Protein AF-A0A955HP91-F1 (afdb_monomer_lite)

Foldseek 3Di:
DDFFFAFAQDDLQQLLCQLVVVLVPPPRNLVGGHRGCGDPVPPLPPPDDQDWAFGLFGHPLDDDDDPVLCVVQNAFDPVQDDQQRRSLSSNSCVVVVHTDTDRSPDDDDDDPDDPDDPLCNVLSNLLSSLVCCVVPHDPVVSVSSLVSLLVSLVVQLCCCVPVVPDPVSNVSSVVSNVSSVPRD

Structure (mmCIF, N/CA/C/O backbone):
data_AF-A0A955HP91-F1
#
_entry.id   AF-A0A955HP91-F1
#
loop_
_atom_site.group_PDB
_atom_site.id
_atom_site.type_symbol
_atom_site.label_atom_id
_atom_site.label_alt_id
_atom_site.label_comp_id
_atom_site.label_asym_id
_atom_site.label_entity_id
_atom_site.label_seq_id
_atom_site.pdbx_PDB_ins_code
_atom_site.Cartn_x
_atom_site.Cartn_y
_atom_site.Cartn_z
_atom_site.occupancy
_atom_site.B_iso_or_equiv
_atom_site.auth_seq_id
_atom_site.auth_comp_id
_atom_site.auth_asym_id
_atom_site.auth_atom_id
_atom_site.pdbx_PDB_model_num
ATOM 1 N N . THR A 1 1 ? -12.524 -9.965 -14.804 1.00 54.25 1 THR A N 1
ATOM 2 C CA . THR A 1 1 ? -12.364 -10.997 -13.751 1.00 54.25 1 THR A CA 1
ATOM 3 C C . THR A 1 1 ? -12.567 -10.347 -12.392 1.00 54.25 1 THR A C 1
ATOM 5 O O . THR A 1 1 ? -12.338 -9.146 -12.304 1.00 54.25 1 THR A O 1
ATOM 8 N N . PRO A 1 2 ? -13.030 -11.067 -11.352 1.00 63.56 2 PRO A N 1
ATOM 9 C CA . PRO A 1 2 ? -13.116 -10.504 -10.005 1.00 63.56 2 PRO A CA 1
ATOM 10 C C . PRO A 1 2 ? -11.725 -10.066 -9.539 1.00 63.56 2 PRO A C 1
ATOM 12 O O . PRO A 1 2 ? -10.795 -10.873 -9.547 1.00 63.56 2 PRO A O 1
ATOM 15 N N . GLN A 1 3 ? -11.582 -8.798 -9.164 1.00 66.62 3 GLN A N 1
ATOM 16 C CA . GLN A 1 3 ? -10.364 -8.262 -8.567 1.00 66.62 3 GLN A CA 1
ATOM 17 C C . GLN A 1 3 ? -10.606 -8.118 -7.068 1.00 66.62 3 GLN A C 1
ATOM 19 O O . GLN A 1 3 ? -11.509 -7.397 -6.651 1.00 66.62 3 GLN A O 1
ATOM 24 N N . ALA A 1 4 ? -9.818 -8.825 -6.262 1.00 66.94 4 ALA A N 1
ATOM 25 C CA . ALA A 1 4 ? -9.802 -8.598 -4.826 1.00 66.94 4 ALA A CA 1
ATOM 26 C C . ALA A 1 4 ? -9.250 -7.190 -4.558 1.00 66.94 4 ALA A C 1
ATOM 28 O O . ALA A 1 4 ? -8.192 -6.850 -5.079 1.00 66.94 4 ALA A O 1
ATOM 29 N N . GLN A 1 5 ? -9.969 -6.384 -3.777 1.00 78.94 5 GLN A N 1
ATOM 30 C CA . GLN A 1 5 ? -9.555 -5.033 -3.390 1.00 78.94 5 GLN A CA 1
ATOM 31 C C . GLN A 1 5 ? -9.256 -5.027 -1.892 1.00 78.94 5 GLN A C 1
ATOM 33 O O . GLN A 1 5 ? -10.149 -4.829 -1.069 1.00 78.94 5 GLN A O 1
ATOM 38 N N . GLY A 1 6 ? -8.010 -5.333 -1.543 1.00 86.62 6 GLY A N 1
ATOM 39 C CA . GLY A 1 6 ? -7.529 -5.318 -0.169 1.00 86.62 6 GLY A CA 1
ATOM 40 C C . GLY A 1 6 ? -6.196 -6.038 -0.013 1.00 86.62 6 GLY A C 1
ATOM 41 O O . GLY A 1 6 ? -5.638 -6.580 -0.968 1.00 86.62 6 GLY A O 1
ATOM 42 N N . GLY A 1 7 ? -5.703 -6.098 1.216 1.00 89.00 7 GLY A N 1
ATOM 43 C CA . GLY A 1 7 ? -4.419 -6.719 1.518 1.00 89.00 7 GLY A CA 1
ATOM 44 C C . GLY A 1 7 ? -4.211 -6.965 3.003 1.00 89.00 7 GLY A C 1
ATOM 45 O O . GLY A 1 7 ? -5.133 -6.863 3.819 1.00 89.00 7 GLY A O 1
ATOM 46 N N . THR A 1 8 ? -2.983 -7.327 3.362 1.00 91.44 8 THR A N 1
ATOM 47 C CA . THR A 1 8 ? -2.563 -7.383 4.768 1.00 91.44 8 THR A CA 1
ATOM 48 C C . THR A 1 8 ? -2.188 -5.997 5.280 1.00 91.44 8 THR A C 1
ATOM 50 O O . THR A 1 8 ? -1.812 -5.123 4.499 1.00 91.44 8 THR A O 1
ATOM 53 N N . ILE A 1 9 ? -2.282 -5.785 6.599 1.00 93.00 9 ILE A N 1
ATOM 54 C CA . ILE A 1 9 ? -1.823 -4.534 7.214 1.00 93.00 9 ILE A CA 1
ATOM 55 C C . ILE A 1 9 ? -0.353 -4.317 6.830 1.00 93.00 9 ILE A C 1
ATOM 57 O O . ILE A 1 9 ? 0.451 -5.246 6.990 1.00 93.00 9 ILE A O 1
ATOM 61 N N . PRO A 1 10 ? 0.023 -3.108 6.376 1.00 93.69 10 PRO A N 1
ATOM 62 C CA . PRO A 1 10 ? 1.390 -2.841 5.982 1.00 93.69 10 PRO A CA 1
ATOM 63 C C . PRO A 1 10 ? 2.397 -3.165 7.090 1.00 93.69 10 PRO A C 1
ATOM 65 O O . PRO A 1 10 ? 2.329 -2.684 8.229 1.00 93.69 10 PRO A O 1
ATOM 68 N N . SER A 1 11 ? 3.341 -4.023 6.722 1.00 95.56 11 SER A N 1
ATOM 69 C CA . SER A 1 11 ? 4.490 -4.445 7.514 1.00 95.56 11 SER A CA 1
ATOM 70 C C . SER A 1 11 ? 5.693 -4.563 6.587 1.00 95.56 11 SER A C 1
ATOM 72 O O . SER A 1 11 ? 5.526 -4.731 5.380 1.00 95.56 11 SER A O 1
ATOM 74 N N . LEU A 1 12 ? 6.910 -4.496 7.133 1.00 96.81 12 LEU A N 1
ATOM 75 C CA . LEU A 1 12 ? 8.127 -4.609 6.320 1.00 96.81 12 LEU A CA 1
ATOM 76 C C . LEU A 1 12 ? 8.174 -5.930 5.540 1.00 96.81 12 LEU A C 1
ATOM 78 O O . LEU A 1 12 ? 8.592 -5.943 4.389 1.00 96.81 12 LEU A O 1
ATOM 82 N N . TRP A 1 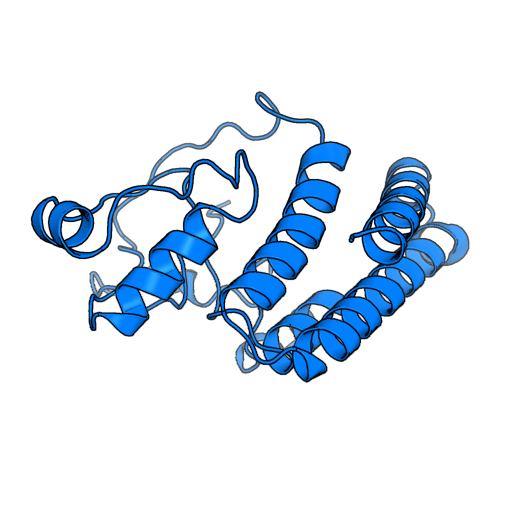13 ? 7.694 -7.021 6.144 1.00 95.12 13 TRP A N 1
ATOM 83 C CA . TRP A 1 13 ? 7.649 -8.329 5.496 1.00 95.12 13 TRP A CA 1
ATOM 84 C C . TRP A 1 13 ? 6.627 -8.380 4.357 1.00 95.12 13 TRP A C 1
ATOM 86 O O . TRP A 1 13 ? 6.968 -8.784 3.250 1.00 95.12 13 TRP A O 1
ATOM 96 N N . ALA A 1 14 ? 5.402 -7.903 4.597 1.00 93.56 14 ALA A N 1
ATOM 97 C CA . ALA A 1 14 ? 4.381 -7.825 3.553 1.00 93.56 14 ALA A CA 1
ATOM 98 C C . ALA A 1 14 ? 4.820 -6.923 2.390 1.00 93.56 14 ALA A C 1
ATOM 100 O O . ALA A 1 14 ? 4.570 -7.239 1.228 1.00 93.56 14 ALA A O 1
ATOM 101 N N . LEU A 1 15 ? 5.501 -5.817 2.710 1.00 95.50 15 LEU A N 1
ATOM 102 C CA . LEU A 1 15 ? 6.018 -4.874 1.726 1.00 95.50 15 LEU A CA 1
ATOM 103 C C . LEU A 1 15 ? 7.146 -5.494 0.905 1.00 95.50 15 LEU A C 1
ATOM 105 O O . LEU A 1 15 ? 7.154 -5.350 -0.309 1.00 95.50 15 LEU A O 1
ATOM 109 N N . ALA A 1 16 ? 8.076 -6.209 1.542 1.00 95.94 16 ALA A N 1
ATOM 110 C CA . ALA A 1 16 ? 9.154 -6.905 0.845 1.00 95.94 16 ALA A CA 1
ATOM 111 C C . ALA A 1 16 ? 8.615 -7.988 -0.095 1.00 95.94 16 ALA A C 1
ATOM 113 O O . ALA A 1 16 ? 9.061 -8.067 -1.238 1.00 95.94 16 ALA A O 1
ATOM 114 N N . ASN A 1 17 ? 7.630 -8.776 0.352 1.00 93.31 17 ASN A N 1
ATOM 115 C CA . ASN A 1 17 ? 7.022 -9.804 -0.490 1.00 93.31 17 ASN A CA 1
ATOM 116 C C . ASN A 1 17 ? 6.427 -9.195 -1.759 1.00 93.31 17 ASN A C 1
ATOM 118 O O . ASN A 1 17 ? 6.797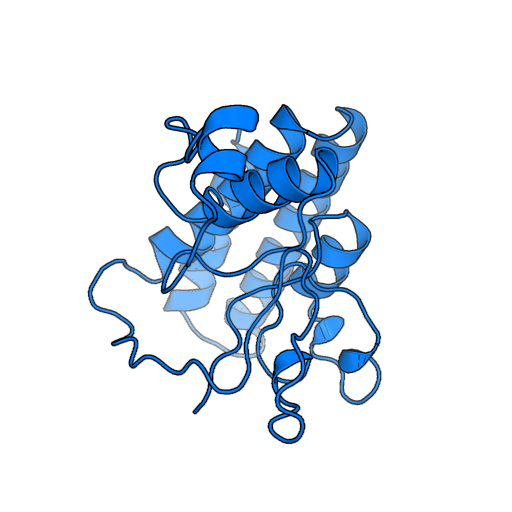 -9.617 -2.851 1.00 93.31 17 ASN A O 1
ATOM 122 N N . HIS A 1 18 ? 5.612 -8.148 -1.602 1.00 91.75 18 HIS A N 1
ATOM 123 C CA . HIS A 1 18 ? 5.021 -7.413 -2.716 1.00 91.75 18 HIS A CA 1
ATOM 124 C C . HIS A 1 18 ? 6.091 -6.771 -3.616 1.00 91.75 18 HIS A C 1
ATOM 126 O O . HIS A 1 18 ? 6.115 -6.949 -4.834 1.00 91.75 18 HIS A O 1
ATOM 132 N N . MET A 1 19 ? 7.040 -6.033 -3.037 1.00 94.44 19 MET A N 1
ATOM 133 C CA . MET A 1 19 ? 8.048 -5.291 -3.796 1.00 94.44 19 MET A CA 1
ATOM 134 C C . MET A 1 19 ? 9.090 -6.185 -4.477 1.00 94.44 19 MET A C 1
ATOM 136 O O . MET A 1 19 ? 9.753 -5.713 -5.398 1.00 94.44 19 MET A O 1
ATOM 140 N N . PHE A 1 20 ? 9.225 -7.454 -4.103 1.00 94.25 20 PHE A N 1
ATOM 141 C CA . PHE A 1 20 ? 10.158 -8.385 -4.746 1.00 94.25 20 PHE A CA 1
ATOM 142 C C . PHE A 1 20 ? 9.467 -9.539 -5.483 1.00 94.25 20 PHE A C 1
ATOM 144 O O . PHE A 1 20 ? 10.138 -10.504 -5.839 1.00 94.25 20 PHE A O 1
ATOM 151 N N . PHE A 1 21 ? 8.157 -9.432 -5.747 1.00 90.00 21 PHE A N 1
ATOM 152 C CA . PHE A 1 21 ? 7.359 -10.451 -6.446 1.00 90.00 21 PHE A CA 1
ATOM 153 C C . PHE A 1 21 ? 7.350 -11.823 -5.745 1.00 90.00 21 PHE A C 1
ATOM 155 O O . PHE A 1 21 ? 7.115 -12.855 -6.375 1.00 90.00 21 PHE A O 1
ATOM 162 N N . ILE A 1 22 ? 7.618 -11.866 -4.435 1.00 88.81 22 ILE A N 1
ATOM 163 C CA . ILE A 1 22 ? 7.655 -13.120 -3.665 1.00 88.81 22 ILE A CA 1
ATOM 164 C C . ILE A 1 22 ? 6.231 -13.664 -3.494 1.00 88.81 22 ILE A C 1
ATOM 166 O O . ILE A 1 22 ? 6.004 -14.874 -3.509 1.00 88.81 22 ILE A O 1
ATOM 170 N N . ASP A 1 23 ? 5.254 -12.768 -3.384 1.00 82.31 23 ASP A N 1
ATOM 171 C CA . ASP A 1 23 ? 3.829 -13.088 -3.346 1.00 82.31 23 ASP A CA 1
ATOM 172 C C . ASP A 1 23 ? 3.270 -13.594 -4.689 1.00 82.31 23 ASP A C 1
ATOM 174 O O . ASP A 1 23 ? 2.239 -14.270 -4.706 1.00 82.31 23 ASP A O 1
ATOM 178 N N . ASP A 1 24 ? 3.979 -13.368 -5.796 1.00 83.94 24 ASP A N 1
ATOM 179 C CA . ASP A 1 24 ? 3.641 -13.906 -7.118 1.00 83.94 24 ASP A CA 1
ATOM 180 C C . ASP A 1 24 ? 4.251 -15.294 -7.395 1.00 83.94 24 ASP A C 1
ATOM 182 O O . ASP A 1 24 ? 3.886 -15.952 -8.382 1.00 83.94 24 ASP A O 1
ATOM 186 N N . ILE A 1 25 ? 5.138 -15.789 -6.519 1.00 85.62 25 ILE A N 1
ATOM 187 C CA . ILE A 1 25 ? 5.749 -17.117 -6.662 1.00 85.62 25 ILE A CA 1
ATOM 188 C C . ILE A 1 25 ? 4.655 -18.196 -6.567 1.00 85.62 25 ILE A C 1
ATOM 190 O O . ILE A 1 25 ? 3.919 -18.254 -5.572 1.00 85.62 25 ILE A O 1
ATOM 194 N N . PRO A 1 26 ? 4.542 -19.101 -7.562 1.00 82.00 26 PRO A N 1
ATOM 195 C CA . PRO A 1 26 ? 3.561 -20.180 -7.531 1.00 82.00 26 PRO A CA 1
ATOM 196 C C . PRO A 1 26 ? 3.641 -21.006 -6.240 1.00 82.00 26 PRO A C 1
ATOM 198 O O . PRO A 1 26 ? 4.726 -21.322 -5.761 1.00 82.00 26 PRO A O 1
ATOM 201 N N . LEU A 1 27 ? 2.477 -21.396 -5.704 1.00 80.00 27 LEU A N 1
ATOM 202 C CA . LEU A 1 27 ? 2.288 -22.180 -4.468 1.00 80.00 27 LEU A CA 1
ATOM 203 C C . LEU A 1 27 ? 2.632 -21.433 -3.169 1.00 80.00 27 LEU A C 1
ATOM 205 O O . LEU A 1 27 ? 1.798 -21.392 -2.266 1.00 80.00 27 LEU A O 1
ATOM 209 N N . ILE A 1 28 ? 3.810 -20.816 -3.087 1.00 80.50 28 ILE A N 1
ATOM 210 C CA . ILE A 1 28 ? 4.314 -20.169 -1.866 1.00 80.50 28 ILE A CA 1
ATOM 211 C C . ILE A 1 28 ? 3.643 -18.812 -1.641 1.00 80.50 28 ILE A C 1
ATOM 213 O O . ILE A 1 28 ? 3.249 -18.499 -0.518 1.00 80.50 28 ILE A O 1
ATOM 217 N N . GLY A 1 29 ? 3.429 -18.036 -2.705 1.00 78.19 29 GLY A N 1
ATOM 218 C CA . GLY A 1 29 ? 2.910 -16.671 -2.614 1.00 78.19 29 GLY A CA 1
ATOM 219 C C . GLY A 1 29 ? 1.542 -16.551 -1.933 1.00 78.19 29 GLY A C 1
ATOM 220 O O . GLY A 1 29 ? 1.270 -15.572 -1.250 1.00 78.19 29 GLY A O 1
ATOM 221 N N . LYS A 1 30 ? 0.705 -17.598 -1.998 1.00 76.31 30 LYS A N 1
ATOM 222 C CA . LYS A 1 30 ? -0.609 -17.649 -1.320 1.00 76.31 30 LYS A CA 1
ATOM 223 C C . LYS A 1 30 ? -0.523 -17.709 0.210 1.00 76.31 30 LYS A C 1
ATOM 225 O O . LYS A 1 30 ? -1.510 -17.429 0.894 1.00 76.31 30 LYS A O 1
ATOM 230 N N . LEU A 1 31 ? 0.616 -18.143 0.746 1.00 81.81 31 LEU A N 1
ATOM 231 C CA . LEU A 1 31 ? 0.851 -18.264 2.186 1.00 81.81 31 LEU A CA 1
ATOM 232 C C . LEU A 1 31 ? 1.500 -17.007 2.765 1.00 81.81 31 LEU A C 1
ATOM 234 O O . LEU A 1 31 ? 1.427 -16.781 3.973 1.00 81.81 31 LEU A O 1
ATOM 238 N N . LEU A 1 32 ? 2.114 -16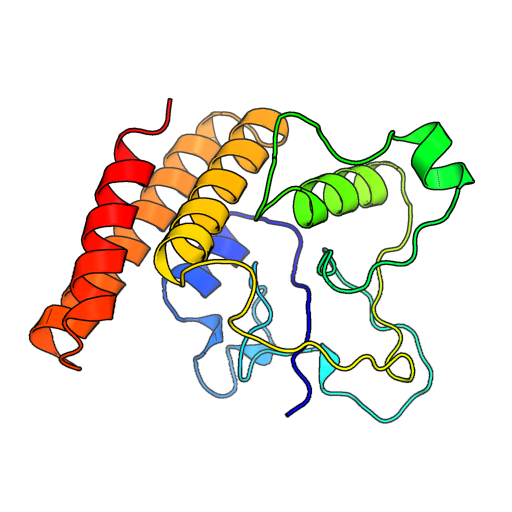.192 1.911 1.00 85.00 32 LEU A N 1
ATOM 239 C CA . LEU A 1 32 ? 2.839 -15.004 2.317 1.00 85.00 32 LEU A CA 1
ATOM 240 C C . LEU A 1 32 ? 1.896 -13.806 2.466 1.00 85.00 32 LEU A C 1
ATOM 242 O O . LEU A 1 32 ? 0.949 -13.656 1.693 1.00 85.00 32 LEU A O 1
ATOM 246 N N . PRO A 1 33 ? 2.130 -12.936 3.462 1.00 87.19 33 PRO A N 1
ATOM 247 C CA . PRO A 1 33 ? 1.432 -11.667 3.521 1.00 87.19 33 PRO A CA 1
ATOM 248 C C . PRO A 1 33 ? 1.934 -10.771 2.389 1.00 87.19 33 PRO A C 1
ATOM 250 O O . PRO A 1 33 ? 3.135 -10.727 2.117 1.00 87.19 33 PRO A O 1
ATOM 253 N N . SER A 1 34 ? 1.023 -10.026 1.780 1.00 87.50 34 SER A N 1
ATOM 254 C CA . SER A 1 34 ? 1.342 -8.983 0.809 1.00 87.50 34 SER A CA 1
ATOM 255 C C . SER A 1 34 ? 0.560 -7.723 1.155 1.00 87.50 34 SER A C 1
ATOM 257 O O . SER A 1 34 ? -0.572 -7.810 1.654 1.00 87.50 34 SER A O 1
ATOM 259 N N . THR A 1 35 ? 1.165 -6.549 0.961 1.00 85.75 35 THR A N 1
ATOM 260 C CA . THR A 1 35 ? 0.447 -5.286 1.193 1.00 85.75 35 THR A CA 1
ATOM 261 C C . THR A 1 35 ? -0.692 -5.115 0.203 1.00 85.75 35 THR A C 1
ATOM 263 O O . THR A 1 35 ? -1.700 -4.531 0.570 1.00 85.75 35 THR A O 1
ATOM 266 N N . GLN A 1 36 ? -0.584 -5.707 -0.986 1.00 83.81 36 GLN A N 1
ATOM 267 C CA . GLN A 1 36 ? -1.634 -5.759 -1.994 1.00 83.81 36 GLN A CA 1
ATOM 268 C C . GLN A 1 36 ? -1.929 -7.215 -2.339 1.00 83.81 36 GLN A C 1
ATOM 270 O O . GLN A 1 36 ? -1.066 -7.925 -2.845 1.00 83.81 36 GLN A O 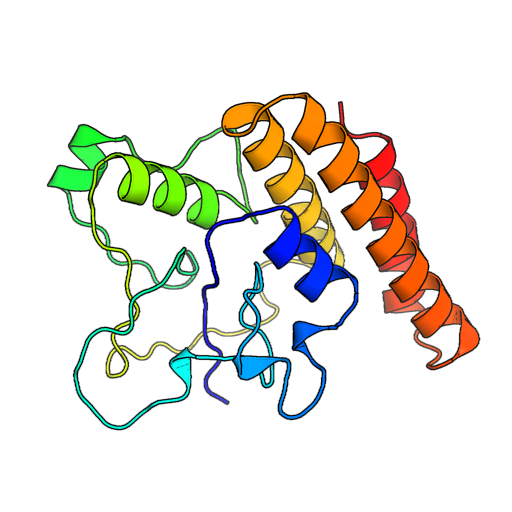1
ATOM 275 N N . HIS A 1 37 ? -3.156 -7.686 -2.126 1.00 74.25 37 HIS A N 1
ATOM 276 C CA . HIS A 1 37 ? -3.551 -8.989 -2.662 1.00 74.25 37 HIS A CA 1
ATOM 277 C C . HIS A 1 37 ? -3.909 -8.853 -4.148 1.00 74.25 37 HIS A C 1
ATOM 279 O O . HIS A 1 37 ? -5.081 -8.870 -4.526 1.00 74.25 37 HIS A O 1
ATOM 285 N N . THR A 1 38 ? -2.894 -8.717 -5.001 1.00 63.31 38 THR A N 1
ATOM 286 C CA . THR A 1 38 ? -3.045 -8.729 -6.461 1.00 63.31 38 THR A CA 1
ATOM 287 C C . THR A 1 38 ? -2.843 -10.140 -7.030 1.00 63.31 38 THR A C 1
ATOM 289 O O . THR A 1 38 ? -2.271 -11.033 -6.407 1.00 63.31 38 THR A O 1
ATOM 292 N N . GLY A 1 39 ? -3.374 -10.391 -8.230 1.00 57.75 39 GLY A N 1
ATOM 293 C CA . GLY A 1 39 ? -3.049 -11.601 -8.992 1.00 57.75 39 GLY A CA 1
ATOM 294 C C . GLY A 1 39 ? -3.418 -12.934 -8.317 1.00 57.75 39 GLY A C 1
ATOM 295 O O . GLY A 1 39 ? -4.587 -13.203 -8.025 1.00 57.75 39 GLY A O 1
ATOM 296 N N . LYS A 1 40 ? -2.420 -13.821 -8.164 1.00 51.72 40 LYS A N 1
ATOM 297 C CA . LYS A 1 40 ? -2.572 -15.234 -7.743 1.00 51.72 40 LYS A CA 1
ATOM 298 C C . LYS A 1 40 ? -2.576 -15.438 -6.221 1.00 51.72 40 LYS A C 1
ATOM 300 O O . LYS A 1 40 ? -2.943 -16.528 -5.771 1.00 51.72 40 LYS A O 1
ATOM 305 N N . SER A 1 41 ? -2.184 -14.421 -5.450 1.00 54.97 41 SER A N 1
ATOM 306 C CA . SER A 1 41 ? -2.149 -14.428 -3.978 1.00 54.97 41 SER A CA 1
ATOM 307 C C . SER A 1 41 ? -3.505 -14.077 -3.345 1.00 54.97 41 SER A C 1
ATOM 309 O O . SER A 1 41 ? -3.671 -14.183 -2.131 1.00 54.97 41 SER A O 1
ATOM 311 N N . GLY A 1 42 ? -4.501 -13.709 -4.163 1.00 59.41 42 GLY A N 1
ATOM 312 C CA . GLY A 1 42 ? -5.825 -13.262 -3.735 1.00 59.41 42 GLY A CA 1
ATOM 313 C C . GLY A 1 42 ? -6.559 -14.244 -2.818 1.00 59.41 42 GLY A C 1
ATOM 314 O O . GLY A 1 42 ? -7.321 -15.091 -3.285 1.00 59.41 42 GLY A O 1
ATOM 315 N N . ARG A 1 43 ? -6.419 -14.068 -1.496 1.00 57.34 43 ARG A N 1
ATOM 316 C CA . ARG A 1 43 ? -7.218 -14.770 -0.470 1.00 57.34 43 ARG A CA 1
ATOM 317 C C . ARG A 1 43 ? -8.728 -14.597 -0.678 1.00 57.34 43 ARG A C 1
ATOM 319 O O . ARG A 1 43 ? -9.492 -15.488 -0.321 1.00 57.34 43 ARG A O 1
ATOM 326 N N . ALA A 1 44 ? -9.149 -13.510 -1.328 1.00 53.84 44 ALA A N 1
ATOM 327 C CA . ALA A 1 44 ? -10.552 -13.227 -1.623 1.00 53.84 44 ALA A CA 1
ATOM 328 C C . ALA A 1 44 ? -11.145 -14.030 -2.804 1.00 53.84 44 ALA A C 1
ATOM 330 O O . ALA A 1 44 ? -12.305 -13.828 -3.149 1.00 53.84 44 ALA A O 1
ATOM 331 N N . GLN A 1 45 ? -10.403 -14.957 -3.430 1.00 55.19 45 GLN A N 1
ATOM 332 C CA . GLN A 1 45 ? -10.951 -15.809 -4.502 1.00 55.19 45 GLN A CA 1
ATOM 333 C C . GLN A 1 45 ? -11.810 -16.987 -4.010 1.00 55.19 45 GLN A C 1
ATOM 335 O O . GLN A 1 45 ? -12.360 -17.717 -4.835 1.00 55.19 45 GLN A O 1
ATOM 340 N N . LYS A 1 46 ? -11.986 -17.186 -2.695 1.00 55.97 46 LYS A N 1
ATOM 341 C CA . LYS A 1 46 ? -12.936 -18.185 -2.174 1.00 55.97 46 LYS A CA 1
ATOM 342 C C . LYS A 1 46 ? -14.378 -17.672 -2.273 1.00 55.97 46 LYS A C 1
ATOM 344 O O . LYS A 1 46 ? -14.974 -17.219 -1.305 1.00 55.97 46 LYS A O 1
ATOM 349 N N . ILE A 1 47 ? -14.934 -17.775 -3.476 1.00 54.47 47 ILE A N 1
ATOM 350 C CA . ILE A 1 47 ? -16.361 -17.616 -3.768 1.00 54.47 47 ILE A CA 1
ATOM 351 C C . ILE A 1 47 ? -17.021 -18.956 -3.429 1.00 54.47 47 ILE A C 1
ATOM 353 O O . ILE A 1 47 ? -17.025 -19.862 -4.254 1.00 54.47 47 ILE A O 1
ATOM 357 N N . GLY A 1 48 ? -17.501 -19.140 -2.203 1.00 55.38 48 GLY A N 1
ATOM 358 C CA . GLY A 1 48 ? -18.144 -20.411 -1.850 1.00 55.38 48 GLY A CA 1
ATOM 359 C C . GLY A 1 48 ? -19.017 -20.329 -0.615 1.00 55.38 48 GLY A C 1
ATOM 360 O O . GLY A 1 48 ? -20.169 -20.746 -0.657 1.00 55.38 48 GLY A O 1
ATOM 361 N N . ASN A 1 49 ? -18.509 -19.699 0.442 1.00 62.12 49 ASN A N 1
ATOM 362 C CA . ASN A 1 49 ? -19.261 -19.505 1.672 1.00 62.12 49 ASN A CA 1
ATOM 363 C C . ASN A 1 49 ? -19.652 -18.033 1.780 1.00 62.12 49 ASN A C 1
ATOM 365 O O . ASN A 1 49 ? -18.846 -17.157 1.474 1.00 62.12 49 ASN A O 1
ATOM 369 N N . ASN A 1 50 ? -20.873 -17.746 2.232 1.00 73.75 50 ASN A N 1
ATOM 370 C CA . ASN A 1 50 ? -21.355 -16.384 2.492 1.00 73.75 50 ASN A CA 1
ATOM 371 C C . ASN A 1 50 ? -20.725 -15.778 3.769 1.00 73.75 50 ASN A C 1
ATOM 373 O O . ASN A 1 50 ? -21.330 -14.955 4.448 1.00 73.75 50 ASN A O 1
ATOM 377 N N . GLU A 1 51 ? -19.531 -16.249 4.121 1.00 84.81 51 GLU A N 1
ATOM 378 C CA . GLU A 1 51 ? -18.763 -15.839 5.283 1.00 84.81 51 GLU A CA 1
ATOM 379 C C . GLU A 1 51 ? -17.906 -14.631 4.917 1.00 84.81 51 GLU A C 1
ATOM 381 O O . GLU A 1 51 ? -17.354 -14.534 3.816 1.00 84.81 51 GLU A O 1
ATOM 386 N N . LEU A 1 52 ? -17.789 -13.703 5.862 1.00 88.00 52 LEU A N 1
ATOM 387 C CA . LEU A 1 52 ? -16.896 -12.564 5.731 1.00 88.00 52 LEU A CA 1
ATOM 388 C C . LEU A 1 52 ? -15.449 -13.055 5.661 1.00 88.00 52 LEU A C 1
ATOM 390 O O . LEU A 1 52 ? -15.030 -13.893 6.456 1.00 88.00 52 LEU A O 1
ATOM 394 N N . ILE A 1 53 ? -14.682 -12.517 4.715 1.00 88.00 53 ILE A N 1
ATOM 395 C CA . ILE A 1 53 ? -13.259 -12.814 4.555 1.00 88.00 53 ILE A CA 1
ATOM 396 C C . ILE A 1 53 ? -12.478 -11.726 5.298 1.00 88.00 53 ILE A C 1
ATOM 398 O O . ILE A 1 53 ? -12.476 -10.590 4.817 1.00 88.00 53 ILE A O 1
ATOM 402 N N . PRO A 1 54 ? -11.821 -12.021 6.437 1.00 90.31 54 PRO A N 1
ATOM 403 C CA . PRO A 1 54 ? -11.075 -11.019 7.191 1.00 90.31 54 PRO A CA 1
ATOM 404 C C . PRO A 1 54 ? -9.897 -10.474 6.386 1.00 90.31 54 PRO A C 1
ATOM 406 O O . PRO A 1 54 ? -9.184 -11.226 5.715 1.00 90.31 54 PRO A O 1
ATOM 409 N N . MET A 1 55 ? -9.676 -9.166 6.477 1.00 90.38 55 MET A N 1
ATOM 410 C CA . MET A 1 55 ? -8.651 -8.451 5.724 1.00 90.38 55 MET A CA 1
ATOM 411 C C . MET A 1 55 ? -7.905 -7.464 6.622 1.00 90.38 55 MET A C 1
ATOM 413 O O . MET A 1 55 ? -8.430 -6.961 7.611 1.00 90.38 55 MET A O 1
ATOM 417 N N . GLY A 1 56 ? -6.658 -7.161 6.262 1.00 92.94 56 GLY A N 1
ATOM 418 C CA . GLY A 1 56 ? -5.914 -6.092 6.924 1.00 92.94 56 GLY A CA 1
ATOM 419 C C . GLY A 1 56 ? -6.407 -4.709 6.506 1.00 92.94 56 GLY A C 1
ATOM 420 O O . GLY A 1 56 ? -6.487 -3.804 7.327 1.00 92.94 56 GLY A O 1
ATOM 421 N N . TRP A 1 57 ? -6.773 -4.567 5.238 1.00 93.56 57 TRP A N 1
ATOM 422 C CA . TRP A 1 57 ? -7.441 -3.392 4.692 1.00 93.56 57 TRP A CA 1
ATOM 423 C C . TRP A 1 57 ? -8.255 -3.787 3.455 1.00 93.56 57 TRP A C 1
ATOM 425 O O . TRP A 1 57 ? -8.027 -4.854 2.871 1.00 93.56 57 TRP A O 1
ATOM 435 N N . VAL A 1 58 ? -9.200 -2.933 3.068 1.00 93.00 58 VAL A N 1
ATOM 436 C CA . VAL A 1 58 ? -10.044 -3.093 1.875 1.00 93.00 58 VAL A CA 1
ATOM 437 C C . VAL A 1 58 ? -10.045 -1.808 1.055 1.00 93.00 58 VAL A C 1
ATOM 439 O O . VAL A 1 58 ? -9.920 -0.724 1.618 1.00 93.00 58 VAL A O 1
ATOM 442 N N . GLY A 1 59 ? -10.169 -1.938 -0.265 1.00 90.56 59 GLY A N 1
ATOM 443 C CA . GLY A 1 59 ? -10.058 -0.799 -1.174 1.00 90.56 59 GLY A CA 1
ATOM 444 C C . GLY A 1 59 ? -11.221 0.189 -1.072 1.00 90.56 59 GLY A C 1
ATOM 445 O O . GLY A 1 59 ? -12.388 -0.212 -1.076 1.00 90.56 59 GLY A O 1
ATOM 446 N N . GLY A 1 60 ? -10.904 1.486 -1.085 1.00 88.12 60 GLY A N 1
ATOM 447 C CA . GLY A 1 60 ? -11.877 2.588 -1.062 1.00 88.12 60 GLY A CA 1
ATOM 448 C C . GLY A 1 60 ? -12.821 2.645 -2.273 1.00 88.12 60 GLY A C 1
ATOM 449 O O . GLY A 1 60 ? -13.832 3.340 -2.234 1.00 88.12 60 GLY A O 1
ATOM 450 N N . THR A 1 61 ? -12.548 1.872 -3.332 1.00 86.44 61 THR A N 1
ATOM 451 C CA . THR A 1 61 ? -13.389 1.769 -4.538 1.00 86.44 61 THR A CA 1
ATOM 452 C C . THR A 1 61 ? -14.848 1.408 -4.233 1.00 86.44 61 THR A C 1
ATOM 454 O O . THR A 1 61 ? -15.755 1.877 -4.917 1.00 86.44 61 THR A O 1
ATOM 457 N N . ALA A 1 62 ? -15.077 0.561 -3.227 1.00 87.38 62 ALA A N 1
ATOM 458 C CA . ALA A 1 62 ? -16.404 0.247 -2.708 1.00 87.38 62 ALA A CA 1
ATOM 459 C C . ALA A 1 62 ? -16.302 -0.174 -1.244 1.00 87.38 62 ALA A C 1
ATOM 461 O O . ALA A 1 62 ? -16.154 -1.353 -0.923 1.00 87.38 62 ALA A O 1
ATOM 462 N N . LEU A 1 63 ? -16.394 0.820 -0.365 1.00 92.00 63 LEU A N 1
ATOM 463 C CA . LEU A 1 63 ? -16.293 0.664 1.077 1.00 92.00 63 LEU A CA 1
ATOM 464 C C . LEU A 1 63 ? -17.651 0.925 1.737 1.00 92.00 63 LEU A C 1
ATOM 466 O O . LEU A 1 63 ? -18.307 1.927 1.458 1.00 92.00 63 LEU A O 1
ATOM 470 N N . PHE A 1 64 ? -18.042 0.051 2.662 1.00 93.88 64 PHE A N 1
ATOM 471 C CA . PHE A 1 64 ? -19.128 0.309 3.603 1.00 93.88 64 PHE A CA 1
ATOM 472 C C . PHE A 1 64 ? -18.540 0.412 5.010 1.00 93.88 64 PHE A C 1
ATOM 474 O O . PHE A 1 64 ? -17.844 -0.499 5.454 1.00 93.88 64 PHE A O 1
ATOM 481 N N . ALA A 1 65 ? -18.806 1.518 5.704 1.00 95.62 65 ALA A N 1
ATOM 482 C CA . ALA A 1 65 ? -18.232 1.811 7.014 1.00 95.62 65 ALA A CA 1
ATOM 483 C C . ALA A 1 65 ? -19.331 2.083 8.048 1.00 95.62 65 ALA A C 1
ATOM 485 O O . ALA A 1 65 ? -20.319 2.764 7.770 1.00 95.62 65 ALA A O 1
ATOM 486 N N . ASN A 1 66 ? -19.149 1.560 9.261 1.00 96.50 66 ASN A N 1
ATOM 487 C CA . ASN A 1 66 ? -20.063 1.809 10.369 1.00 96.50 66 ASN A CA 1
ATOM 488 C C . ASN A 1 66 ? -19.952 3.279 10.824 1.00 96.50 66 ASN A C 1
ATOM 490 O O . ASN A 1 66 ? -18.857 3.771 11.095 1.00 96.50 66 ASN A O 1
ATOM 494 N N . LYS A 1 67 ? -21.086 3.979 10.954 1.00 97.62 67 LYS A N 1
ATOM 495 C CA . LYS A 1 67 ? -21.116 5.380 11.406 1.00 97.62 67 LYS A CA 1
ATOM 496 C C . LYS A 1 67 ? -20.516 5.568 12.807 1.00 97.62 67 LYS A C 1
ATOM 498 O O . LYS A 1 67 ? -19.846 6.571 13.044 1.00 97.62 67 LYS A O 1
ATOM 503 N N . GLN A 1 68 ? -20.751 4.630 13.724 1.00 98.00 68 GLN A N 1
ATOM 504 C CA . GLN A 1 68 ? -20.175 4.650 15.070 1.00 98.00 68 GLN A CA 1
ATOM 505 C C . GLN A 1 68 ? -18.649 4.557 15.011 1.00 98.00 68 GLN A C 1
ATOM 507 O O . GLN A 1 68 ? -17.985 5.367 15.647 1.00 98.00 68 GLN A O 1
ATOM 512 N N . MET A 1 69 ? -18.111 3.654 14.184 1.00 98.00 69 MET A N 1
ATOM 513 C CA . MET A 1 69 ? -16.667 3.534 13.962 1.00 98.00 69 MET A CA 1
ATOM 514 C C . MET A 1 69 ? -16.078 4.862 13.468 1.00 98.00 69 MET A C 1
ATOM 516 O O . MET A 1 69 ? -15.143 5.373 14.072 1.00 98.00 69 MET A O 1
ATOM 520 N N . LEU A 1 70 ? -16.681 5.484 12.446 1.00 97.81 70 LEU A N 1
ATOM 521 C CA . LEU A 1 70 ? -16.205 6.771 11.916 1.00 97.81 70 LEU A CA 1
ATOM 522 C C . LEU A 1 70 ? -16.313 7.921 12.929 1.00 97.81 70 LEU A C 1
ATOM 524 O O . LEU A 1 70 ? -15.497 8.836 12.905 1.00 97.81 70 LEU A O 1
ATOM 528 N N . THR A 1 71 ? -17.305 7.882 13.821 1.00 97.81 71 THR A N 1
ATOM 529 C CA . THR A 1 71 ? -17.448 8.873 14.901 1.00 97.81 71 THR A CA 1
ATOM 530 C C . THR A 1 71 ? -16.367 8.691 15.968 1.00 97.81 71 THR A C 1
ATOM 532 O O . THR A 1 71 ? -15.903 9.671 16.539 1.00 97.81 71 THR A O 1
ATOM 535 N N . GLU A 1 72 ? -15.962 7.447 16.231 1.00 97.88 72 GLU A N 1
ATOM 536 C CA . GLU A 1 72 ? -14.938 7.114 17.220 1.00 97.88 72 GLU A CA 1
ATOM 537 C C . GLU A 1 72 ? -13.525 7.430 16.719 1.00 97.88 72 GLU A C 1
ATOM 539 O O . GLU A 1 72 ? -12.754 8.076 17.426 1.00 97.88 72 GLU A O 1
ATOM 544 N N . ILE A 1 73 ? -13.177 6.982 15.509 1.00 97.62 73 ILE A N 1
ATOM 545 C CA . ILE A 1 73 ? -11.792 7.042 15.017 1.00 97.62 73 ILE A CA 1
ATOM 546 C C . ILE A 1 73 ? -11.545 8.180 14.023 1.00 97.62 73 ILE A C 1
ATOM 548 O O . ILE A 1 73 ? -10.387 8.456 13.707 1.00 97.62 73 ILE A O 1
ATOM 552 N N . GLY A 1 74 ? -12.605 8.825 13.527 1.00 96.94 74 GLY A N 1
ATOM 553 C CA . GLY A 1 74 ? -12.574 9.827 12.460 1.00 96.94 74 GLY A CA 1
ATOM 554 C C . GLY A 1 74 ? -12.697 9.233 11.050 1.00 96.94 74 GLY A C 1
ATOM 555 O O . GLY A 1 74 ? -12.431 8.052 10.823 1.00 96.94 74 GLY A O 1
ATOM 556 N N . SER A 1 75 ? -13.062 10.078 10.084 1.00 95.25 75 SER A N 1
ATOM 557 C CA . SER A 1 75 ? -13.144 9.746 8.649 1.00 95.25 75 SER A CA 1
ATOM 558 C C . SER A 1 75 ? -11.757 9.589 8.001 1.00 95.25 75 SER A C 1
ATOM 560 O O . SER A 1 75 ? -10.772 9.370 8.703 1.00 95.25 75 SER A O 1
ATOM 562 N N . PHE A 1 76 ? -11.655 9.650 6.668 1.00 95.88 76 PHE A N 1
ATOM 563 C CA . PHE A 1 76 ? -10.368 9.644 5.962 1.00 95.88 76 PHE A CA 1
ATOM 564 C C . PHE A 1 76 ? -9.430 10.755 6.444 1.00 95.88 76 PHE A C 1
ATOM 566 O O . PHE A 1 76 ? -9.873 11.831 6.84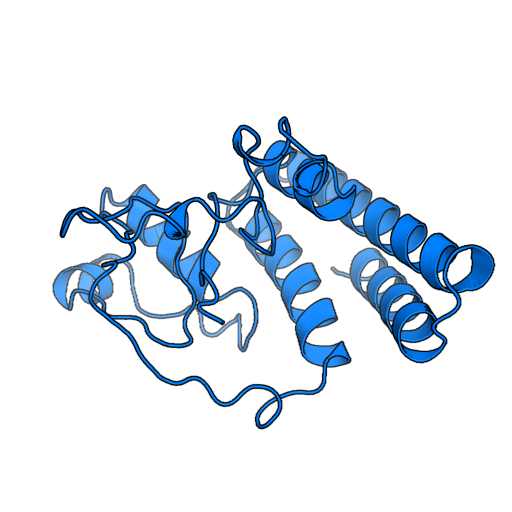1 1.00 95.88 76 PHE A O 1
ATOM 573 N N . ASP A 1 77 ? -8.130 10.476 6.404 1.00 95.62 77 ASP A N 1
ATOM 574 C CA . ASP A 1 77 ? -7.103 11.472 6.679 1.00 95.62 77 ASP A CA 1
ATOM 575 C C . ASP A 1 77 ? -6.977 12.442 5.501 1.00 95.62 77 ASP A C 1
ATOM 577 O O . ASP A 1 77 ? -6.551 12.052 4.417 1.00 95.62 77 ASP A O 1
ATOM 581 N N . GLU A 1 78 ? -7.308 13.712 5.723 1.00 94.06 78 GLU A N 1
ATOM 582 C CA . GLU A 1 78 ? -7.271 14.763 4.698 1.00 94.06 78 GLU A CA 1
ATOM 583 C C . GLU A 1 78 ? -5.857 15.047 4.160 1.00 94.06 78 GLU A C 1
ATOM 585 O O . GLU A 1 78 ? -5.709 15.663 3.105 1.00 94.06 78 GLU A O 1
ATOM 590 N N . ASN A 1 79 ? -4.808 14.569 4.839 1.00 93.12 79 ASN A N 1
ATOM 591 C CA . ASN A 1 79 ? -3.432 14.651 4.346 1.00 93.12 79 ASN A CA 1
ATOM 592 C C . ASN A 1 79 ? -3.109 13.589 3.281 1.00 93.12 79 ASN A C 1
ATOM 594 O O . ASN A 1 79 ? -2.031 13.635 2.684 1.00 93.12 79 ASN A O 1
ATOM 598 N N . ILE A 1 80 ? -4.013 12.632 3.045 1.00 91.25 80 ILE A N 1
ATOM 599 C CA . ILE A 1 80 ? -3.884 11.601 2.016 1.00 91.25 80 ILE A CA 1
ATOM 600 C C . ILE A 1 80 ? -5.029 11.777 1.022 1.00 91.25 80 ILE A C 1
ATOM 602 O O . ILE A 1 80 ? -6.181 11.477 1.317 1.00 91.25 80 ILE A O 1
ATOM 606 N N . PHE A 1 81 ? -4.716 12.263 -0.176 1.00 84.38 81 PHE A N 1
ATOM 607 C CA . PHE A 1 81 ? -5.742 12.461 -1.199 1.00 84.38 81 PHE A CA 1
ATOM 608 C C . PHE A 1 81 ? -6.157 11.148 -1.885 1.00 84.38 81 PHE A C 1
ATOM 610 O O . PHE A 1 81 ? -7.347 10.882 -2.016 1.00 84.38 81 PHE A O 1
ATOM 617 N N . MET A 1 82 ? -5.190 10.342 -2.339 1.00 86.62 82 MET A N 1
ATOM 618 C CA . MET A 1 82 ? -5.425 9.053 -3.004 1.00 86.62 82 MET A CA 1
ATOM 619 C C . MET A 1 82 ? -4.241 8.098 -2.802 1.00 86.62 82 MET A C 1
ATOM 621 O O . MET A 1 82 ? -3.091 8.541 -2.750 1.00 86.62 82 MET A O 1
ATOM 625 N N . TYR A 1 83 ? -4.538 6.796 -2.829 1.00 87.50 83 TYR A N 1
ATOM 626 C CA . TYR A 1 83 ? -3.598 5.673 -2.763 1.00 87.50 83 TYR A CA 1
ATOM 627 C C . TYR A 1 83 ? -2.912 5.503 -1.397 1.00 87.50 83 TYR A C 1
ATOM 629 O O . TYR A 1 83 ? -1.694 5.375 -1.296 1.00 87.50 83 TYR A O 1
ATOM 637 N N . GLY A 1 84 ? -3.714 5.459 -0.334 1.00 93.00 84 GLY A N 1
ATOM 638 C CA . GLY A 1 84 ? -3.279 5.064 1.012 1.00 93.00 84 GLY A CA 1
ATOM 639 C C . GLY A 1 84 ? -4.258 5.440 2.124 1.00 93.00 84 GLY A C 1
ATOM 640 O O . GLY A 1 84 ? -4.123 4.968 3.251 1.00 93.00 84 GLY A O 1
ATOM 641 N N . GLU A 1 85 ? -5.246 6.275 1.816 1.00 95.25 85 GLU A N 1
ATOM 642 C CA . GLU A 1 85 ? -6.293 6.759 2.711 1.00 95.25 85 GLU A CA 1
ATOM 643 C C . GLU A 1 85 ? -7.172 5.627 3.251 1.00 95.25 85 GLU A C 1
ATOM 645 O O . GLU A 1 85 ? -7.550 5.620 4.423 1.00 95.25 85 GLU A O 1
ATOM 650 N N . ASP A 1 86 ? -7.453 4.634 2.412 1.00 95.06 86 ASP A N 1
ATOM 651 C CA . ASP A 1 86 ? -8.226 3.446 2.751 1.00 95.06 86 ASP A CA 1
ATOM 652 C C . ASP A 1 86 ? -7.429 2.484 3.643 1.00 95.06 86 ASP A C 1
ATOM 654 O O . ASP A 1 86 ? -7.950 1.988 4.648 1.00 95.06 86 ASP A O 1
ATOM 658 N N . ILE A 1 87 ? -6.145 2.281 3.340 1.00 95.81 87 ILE A N 1
ATOM 659 C CA . ILE A 1 87 ? -5.217 1.518 4.178 1.00 95.81 87 ILE A CA 1
ATOM 660 C C . ILE A 1 87 ? -5.074 2.180 5.555 1.00 95.81 87 ILE A C 1
ATOM 662 O O . ILE A 1 87 ? -5.163 1.496 6.577 1.00 95.81 87 ILE A O 1
ATOM 666 N N . GLU A 1 88 ? -4.870 3.499 5.601 1.00 97.00 88 GLU A N 1
ATOM 667 C CA . GLU A 1 88 ? -4.717 4.267 6.842 1.00 97.00 88 GLU A CA 1
ATOM 668 C C . GLU A 1 88 ? -5.974 4.177 7.717 1.00 97.00 88 GLU A C 1
ATOM 670 O O . GLU A 1 88 ? -5.868 3.847 8.906 1.00 97.00 88 GLU A O 1
ATOM 675 N N . LEU A 1 89 ? -7.161 4.357 7.123 1.00 97.31 89 LEU A N 1
ATOM 676 C CA . LEU A 1 89 ? -8.437 4.224 7.825 1.00 97.31 89 LEU A CA 1
ATOM 677 C C . LEU A 1 89 ? -8.613 2.810 8.396 1.00 97.31 89 LEU A C 1
ATOM 679 O O . LEU A 1 89 ? -8.941 2.656 9.574 1.00 97.31 89 LEU A O 1
ATOM 683 N N . CYS A 1 90 ? -8.325 1.769 7.606 1.00 96.88 90 CYS A N 1
ATOM 684 C CA . CYS A 1 90 ? -8.381 0.382 8.076 1.00 96.88 90 CYS A CA 1
ATOM 685 C C . CYS A 1 90 ? -7.378 0.123 9.212 1.00 96.88 90 CYS A C 1
ATOM 687 O O . CYS A 1 90 ? -7.687 -0.581 10.172 1.00 96.88 90 CYS A O 1
ATOM 689 N N . MET A 1 91 ? -6.183 0.717 9.160 1.00 96.62 91 MET A N 1
ATOM 690 C CA . MET A 1 91 ? -5.195 0.604 10.237 1.00 96.62 91 MET A CA 1
ATOM 691 C C . MET A 1 91 ? -5.635 1.279 11.537 1.00 96.62 91 MET A C 1
ATOM 693 O O . MET A 1 91 ? -5.233 0.821 12.613 1.00 96.62 91 MET A O 1
ATOM 697 N N . ARG A 1 92 ? -6.391 2.381 11.465 1.00 97.25 92 ARG A N 1
ATOM 698 C CA . ARG A 1 92 ? -7.030 2.979 12.645 1.00 97.25 92 ARG A CA 1
ATOM 699 C C . ARG A 1 92 ? -8.168 2.098 13.151 1.00 97.25 92 ARG A C 1
ATOM 701 O O . ARG A 1 92 ? -8.203 1.826 14.345 1.00 97.25 92 ARG A O 1
ATOM 708 N N . ALA A 1 93 ? -9.004 1.564 12.260 1.00 97.81 93 ALA A N 1
ATOM 709 C CA . ALA A 1 93 ? -10.090 0.651 12.619 1.00 97.81 93 ALA A CA 1
ATOM 710 C C . ALA A 1 93 ? -9.572 -0.570 13.404 1.00 97.81 93 ALA A C 1
ATOM 712 O O . ALA A 1 93 ? -10.021 -0.814 14.523 1.00 97.81 93 ALA A O 1
ATOM 713 N N . HIS A 1 94 ? -8.533 -1.247 12.901 1.00 96.50 94 HIS A N 1
ATOM 714 C CA . HIS A 1 94 ? -7.893 -2.378 13.591 1.00 96.50 94 HIS A CA 1
ATOM 715 C C . HIS A 1 94 ? -7.338 -2.013 14.974 1.00 96.50 94 HIS A C 1
ATOM 717 O O . HIS A 1 94 ? -7.444 -2.800 15.913 1.00 96.50 94 HIS A O 1
ATOM 723 N N . ARG A 1 95 ? -6.756 -0.815 15.131 1.00 96.12 95 ARG A N 1
ATOM 724 C CA . ARG A 1 95 ? -6.241 -0.340 16.431 1.00 96.12 95 ARG A CA 1
ATOM 725 C C . ARG A 1 95 ? -7.336 -0.079 17.462 1.00 96.12 95 ARG A C 1
ATOM 727 O O . ARG A 1 95 ? -7.043 -0.124 18.649 1.00 96.12 95 ARG A O 1
ATOM 734 N N . HIS A 1 96 ? -8.558 0.155 17.001 1.00 97.44 96 HIS A N 1
ATOM 735 C CA . HIS A 1 96 ? -9.757 0.316 17.819 1.00 97.44 96 HIS A CA 1
ATOM 736 C C . HIS A 1 96 ? -10.631 -0.949 17.829 1.00 97.44 96 HIS A C 1
ATOM 738 O O . HIS A 1 96 ? -11.802 -0.887 18.180 1.00 97.44 96 HIS A O 1
ATOM 744 N N . HIS A 1 97 ? -10.066 -2.105 17.461 1.00 96.69 97 HIS A N 1
ATOM 745 C CA . HIS A 1 97 ? -10.745 -3.405 17.494 1.00 96.69 97 HIS A CA 1
ATOM 746 C C . HIS A 1 97 ? -11.988 -3.509 16.593 1.00 96.69 97 HIS A C 1
ATOM 748 O O . HIS A 1 97 ? -12.851 -4.353 16.827 1.00 96.69 97 HIS A O 1
ATOM 754 N N . TRP A 1 98 ? -12.071 -2.686 15.545 1.00 97.88 98 TRP A N 1
ATOM 755 C CA . TRP A 1 98 ? -13.087 -2.825 14.507 1.00 97.88 98 TRP A CA 1
ATOM 756 C C . TRP A 1 98 ? -12.644 -3.838 13.451 1.00 97.88 98 TRP A C 1
ATOM 758 O O . TRP A 1 98 ? -11.525 -3.770 12.937 1.00 97.88 98 TRP A O 1
ATOM 768 N N . ASP A 1 99 ? -13.551 -4.746 13.094 1.00 96.31 99 ASP A N 1
ATOM 769 C CA . ASP A 1 99 ? -13.308 -5.739 12.052 1.00 96.31 99 ASP A CA 1
ATOM 770 C C . ASP A 1 99 ? -13.288 -5.109 10.655 1.00 96.31 99 ASP A C 1
ATOM 772 O O . ASP A 1 99 ? -14.121 -4.272 10.300 1.00 96.31 99 ASP A O 1
ATOM 776 N N . VAL A 1 100 ? -12.360 -5.584 9.825 1.00 95.75 100 VAL A N 1
ATOM 777 C CA . VAL A 1 100 ? -12.254 -5.227 8.408 1.00 95.75 100 VAL A CA 1
ATOM 778 C C . VAL A 1 100 ? -12.332 -6.506 7.584 1.00 95.75 100 VAL A C 1
ATOM 780 O O . VAL A 1 100 ? -11.541 -7.432 7.776 1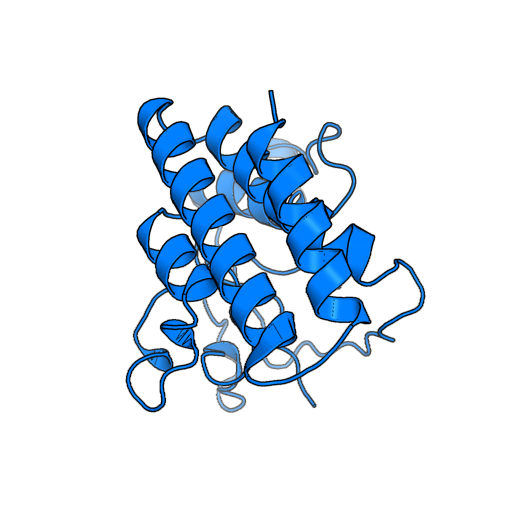.00 95.75 100 VAL A O 1
ATOM 783 N N . ALA A 1 101 ? -13.290 -6.579 6.661 1.00 92.62 101 ALA A N 1
ATOM 784 C CA . ALA A 1 101 ? -13.540 -7.787 5.886 1.00 92.62 101 ALA A CA 1
ATOM 785 C C . ALA A 1 101 ? -14.142 -7.499 4.505 1.00 92.62 101 ALA A C 1
ATOM 787 O O . ALA A 1 101 ? -14.758 -6.460 4.277 1.00 92.62 101 ALA A O 1
ATOM 788 N N . ILE A 1 102 ? -13.998 -8.463 3.595 1.00 89.81 102 ILE A N 1
ATOM 789 C CA . ILE A 1 102 ? -14.685 -8.486 2.300 1.00 89.81 102 ILE A CA 1
ATOM 790 C C . ILE A 1 102 ? -15.882 -9.429 2.393 1.00 89.81 102 ILE A C 1
ATOM 792 O O . ILE A 1 102 ? -15.746 -10.576 2.822 1.00 89.81 102 ILE A O 1
ATOM 796 N N . HIS A 1 103 ? -17.043 -8.970 1.926 1.00 88.50 103 HIS A N 1
ATOM 797 C CA . HIS A 1 103 ? -18.220 -9.817 1.759 1.00 88.50 103 HIS A CA 1
ATOM 798 C C . HIS A 1 103 ? -18.233 -10.426 0.340 1.00 88.50 103 HIS A C 1
ATOM 800 O O . HIS A 1 103 ? -18.446 -9.691 -0.625 1.00 88.50 103 HIS A O 1
ATOM 806 N N . PRO A 1 104 ? -18.071 -11.752 0.157 1.00 84.12 104 PRO A N 1
ATOM 807 C CA . PRO A 1 104 ? -17.881 -12.358 -1.171 1.00 84.12 104 PRO A CA 1
ATOM 808 C C . PRO A 1 104 ? -19.101 -12.240 -2.104 1.00 84.12 104 PRO A C 1
ATOM 810 O O . PRO A 1 104 ? -18.956 -12.275 -3.330 1.00 84.12 104 PRO A O 1
ATOM 813 N N . ALA A 1 105 ? -20.309 -12.086 -1.546 1.00 84.38 105 ALA A N 1
ATOM 814 C CA . ALA A 1 105 ? -21.519 -11.821 -2.332 1.00 84.38 105 ALA A CA 1
ATOM 815 C C . ALA A 1 105 ? -21.694 -10.349 -2.756 1.00 84.38 105 ALA A C 1
ATOM 817 O O . ALA A 1 105 ? -22.443 -10.085 -3.696 1.00 84.38 105 ALA A O 1
ATOM 818 N N . ALA A 1 106 ? -21.016 -9.395 -2.106 1.00 85.88 106 ALA A N 1
ATOM 819 C CA . ALA A 1 106 ? -21.118 -7.982 -2.454 1.00 85.88 106 ALA A CA 1
ATOM 820 C C . ALA A 1 106 ? -20.215 -7.701 -3.661 1.00 85.88 106 ALA A C 1
ATOM 822 O O . ALA A 1 106 ? -18.989 -7.690 -3.554 1.00 85.88 106 ALA A O 1
ATOM 823 N N . LYS A 1 107 ? -20.824 -7.525 -4.836 1.00 84.62 107 LYS A N 1
ATOM 824 C CA . LYS A 1 107 ? -20.112 -7.314 -6.100 1.00 84.62 107 LYS A CA 1
ATOM 825 C C . LYS A 1 107 ? -20.527 -5.990 -6.709 1.00 84.62 107 LYS A C 1
ATOM 827 O O . LYS A 1 107 ? -21.714 -5.701 -6.826 1.00 84.62 107 LYS A O 1
ATOM 832 N N . ILE A 1 108 ? -19.534 -5.231 -7.148 1.00 86.25 108 ILE A N 1
ATOM 833 C CA . ILE A 1 108 ? -19.716 -3.974 -7.865 1.00 86.25 108 ILE A CA 1
ATOM 834 C C . ILE A 1 108 ? -18.897 -3.994 -9.154 1.00 86.25 108 ILE A C 1
ATOM 836 O O . ILE A 1 108 ? -17.871 -4.673 -9.245 1.00 86.25 108 ILE A O 1
ATOM 840 N N . ILE A 1 109 ? -19.363 -3.265 -10.164 1.00 86.69 109 ILE A N 1
ATOM 841 C CA . ILE A 1 109 ? -18.634 -3.091 -11.419 1.00 86.69 109 ILE A CA 1
ATOM 842 C C . ILE A 1 109 ? -17.771 -1.843 -11.274 1.00 86.69 109 ILE A C 1
ATOM 844 O O . ILE A 1 109 ? -18.293 -0.738 -11.166 1.00 86.69 109 ILE A O 1
ATOM 848 N N . HIS A 1 110 ? -16.453 -2.026 -11.283 1.00 80.75 110 HIS A N 1
ATOM 849 C CA . HIS A 1 110 ? -15.498 -0.926 -11.324 1.00 80.75 110 HIS A CA 1
ATOM 850 C C . HIS A 1 110 ? -14.941 -0.781 -12.741 1.00 80.75 110 HIS A C 1
ATOM 852 O O . HIS A 1 110 ? -14.262 -1.679 -13.245 1.00 80.75 110 HIS A O 1
ATOM 858 N N . LEU A 1 111 ? -15.238 0.345 -13.389 1.00 79.69 111 LEU A N 1
ATOM 859 C CA . LEU A 1 111 ? -14.690 0.673 -14.701 1.00 79.69 111 LEU A CA 1
ATOM 860 C C . LEU A 1 111 ? -13.259 1.193 -14.516 1.00 79.69 111 LEU A C 1
ATOM 862 O O . LEU A 1 111 ? -13.044 2.345 -14.150 1.00 79.69 111 LEU A O 1
ATOM 866 N N . GLN A 1 112 ? -12.273 0.319 -14.728 1.00 65.62 112 GLN A N 1
ATOM 867 C CA . GLN A 1 112 ? -10.857 0.688 -14.651 1.00 65.62 112 GLN A CA 1
ATOM 868 C C . GLN A 1 112 ? -10.509 1.792 -15.674 1.00 65.62 112 GLN A C 1
ATOM 870 O O . GLN A 1 112 ? -11.118 1.877 -16.739 1.00 65.62 112 GLN A O 1
ATOM 875 N N . ASN A 1 113 ? -9.475 2.587 -15.367 1.00 55.53 113 ASN A N 1
ATOM 876 C CA . ASN A 1 113 ? -8.819 3.561 -16.259 1.00 55.53 113 ASN A CA 1
ATOM 877 C C . ASN A 1 113 ? -9.534 4.899 -16.541 1.00 55.53 113 ASN A C 1
ATOM 879 O O . ASN A 1 113 ? -9.117 5.597 -17.460 1.00 55.53 113 ASN A O 1
ATOM 883 N N . GLN A 1 114 ? -10.553 5.307 -15.775 1.00 57.50 114 GLN A N 1
ATOM 884 C CA . GLN A 1 114 ? -11.185 6.627 -15.987 1.00 57.50 114 GLN A CA 1
ATOM 885 C C . GLN A 1 114 ? -10.630 7.759 -15.107 1.00 57.50 114 GLN A C 1
ATOM 887 O O . GLN A 1 114 ? -10.603 8.902 -15.551 1.00 57.50 114 GLN A O 1
ATOM 892 N N . SER A 1 115 ? -10.164 7.466 -13.888 1.00 55.59 115 SER A N 1
ATOM 893 C CA . SER A 1 115 ? -9.919 8.517 -12.880 1.00 55.59 115 SER A CA 1
ATOM 894 C C . SER A 1 115 ? -8.450 8.902 -12.678 1.00 55.59 115 SER A C 1
ATOM 896 O O . SER A 1 115 ? -8.167 9.913 -12.041 1.00 55.59 115 SER A O 1
ATOM 898 N N . SER A 1 116 ? -7.484 8.107 -13.149 1.00 60.25 116 SER A N 1
ATOM 899 C CA . SER A 1 116 ? -6.055 8.364 -12.907 1.00 60.25 116 SER A CA 1
ATOM 900 C C . SER A 1 116 ? -5.156 7.661 -13.917 1.00 60.25 116 SER A C 1
ATOM 902 O O . SER A 1 116 ? -5.460 6.559 -14.373 1.00 60.25 116 SER A O 1
ATOM 904 N N . SER A 1 117 ? -4.017 8.282 -14.228 1.00 76.25 117 SER A N 1
ATOM 905 C CA . SER A 1 117 ? -2.949 7.624 -14.980 1.00 76.25 117 SER A CA 1
ATOM 906 C C . SER A 1 117 ? -2.303 6.520 -14.135 1.00 76.25 117 SER A C 1
ATOM 908 O O . SER A 1 117 ? -2.198 6.636 -12.911 1.00 76.25 117 SER A O 1
ATOM 910 N N . SER A 1 118 ? -1.814 5.465 -14.792 1.00 77.50 118 SER A N 1
ATOM 911 C CA . SER A 1 118 ? -1.062 4.381 -14.141 1.00 77.50 118 SER A CA 1
ATOM 912 C C . SER A 1 118 ? 0.137 4.901 -13.339 1.00 77.50 118 SER A C 1
ATOM 914 O O . SER A 1 118 ? 0.445 4.370 -12.276 1.00 77.50 118 SER A O 1
ATOM 916 N N . LYS A 1 119 ? 0.770 5.982 -13.810 1.00 86.75 119 LYS A N 1
ATOM 917 C CA . LYS A 1 119 ? 1.861 6.679 -13.120 1.00 86.75 119 LYS A CA 1
ATOM 918 C C . LYS A 1 119 ? 1.434 7.218 -11.756 1.00 86.75 119 LYS A C 1
ATOM 920 O O . LYS A 1 119 ? 2.072 6.897 -10.757 1.00 86.75 119 LYS A O 1
ATOM 925 N N . ASN A 1 120 ? 0.361 8.010 -11.710 1.00 88.25 120 ASN A N 1
ATOM 926 C CA . ASN A 1 120 ? -0.098 8.625 -10.463 1.00 88.25 120 ASN A CA 1
ATOM 927 C C . ASN A 1 120 ? -0.540 7.567 -9.449 1.00 88.25 120 ASN A C 1
ATOM 929 O O . ASN A 1 120 ? -0.286 7.735 -8.263 1.00 88.25 120 ASN A O 1
ATOM 933 N N . ALA A 1 121 ? -1.138 6.469 -9.921 1.00 88.38 121 ALA A N 1
ATOM 934 C CA . ALA A 1 121 ? -1.522 5.353 -9.066 1.00 88.38 121 ALA A CA 1
ATOM 935 C C . ALA A 1 121 ? -0.315 4.679 -8.404 1.00 88.38 121 ALA A C 1
ATOM 937 O O . ALA A 1 121 ? -0.280 4.546 -7.185 1.00 88.38 121 ALA A O 1
ATOM 938 N N . VAL A 1 122 ? 0.705 4.305 -9.186 1.00 91.31 122 VAL A N 1
ATOM 939 C CA . VAL A 1 122 ? 1.881 3.614 -8.636 1.00 91.31 122 VAL A CA 1
ATOM 940 C C . VAL A 1 122 ? 2.687 4.528 -7.719 1.00 91.31 122 VAL A C 1
ATOM 942 O O . VAL A 1 122 ? 3.056 4.117 -6.624 1.00 91.31 122 VAL A O 1
ATOM 945 N N . ILE A 1 123 ? 2.957 5.768 -8.134 1.00 94.19 123 ILE A N 1
ATOM 946 C CA . ILE A 1 123 ? 3.702 6.715 -7.294 1.00 94.19 123 ILE A CA 1
ATOM 947 C C . ILE A 1 123 ? 2.905 7.022 -6.024 1.00 94.19 123 ILE A C 1
ATOM 949 O O . ILE A 1 123 ? 3.463 6.948 -4.932 1.00 94.19 123 ILE A O 1
ATOM 953 N N . GLY A 1 124 ? 1.605 7.299 -6.159 1.00 93.75 124 GLY A N 1
ATOM 954 C CA . GLY A 1 124 ? 0.708 7.549 -5.036 1.00 93.75 124 GLY A CA 1
ATOM 955 C C . GLY A 1 124 ? 0.740 6.418 -4.014 1.00 93.75 124 GLY A C 1
ATOM 956 O O . GLY A 1 124 ? 0.950 6.691 -2.840 1.00 93.75 124 GLY A O 1
ATOM 957 N N . GLU A 1 125 ? 0.642 5.159 -4.453 1.00 93.31 125 GLU A N 1
ATOM 958 C CA . GLU A 1 125 ? 0.680 3.999 -3.554 1.00 93.31 125 GLU A CA 1
ATOM 959 C C . GLU A 1 125 ? 2.001 3.919 -2.770 1.00 93.31 125 GLU A C 1
ATOM 961 O O . GLU A 1 125 ? 2.013 3.709 -1.555 1.00 93.31 125 GLU A O 1
ATOM 966 N N . LEU A 1 126 ? 3.135 4.130 -3.445 1.00 95.75 126 LEU A N 1
ATOM 967 C CA . LEU A 1 126 ? 4.456 4.088 -2.813 1.00 95.75 126 LEU A CA 1
ATOM 968 C C . LEU A 1 126 ? 4.635 5.210 -1.784 1.00 95.75 126 LEU A C 1
ATOM 970 O O . LEU A 1 126 ? 5.155 4.970 -0.690 1.00 95.75 126 LEU A O 1
ATOM 974 N N . LEU A 1 127 ? 4.191 6.425 -2.116 1.00 95.69 127 LEU A N 1
ATOM 975 C CA . LEU A 1 127 ? 4.226 7.563 -1.198 1.00 95.69 127 LEU A CA 1
ATOM 976 C C . LEU A 1 127 ? 3.219 7.399 -0.052 1.00 95.69 127 LEU A C 1
ATOM 978 O O . LEU A 1 127 ? 3.524 7.773 1.080 1.00 95.69 127 LEU A O 1
ATOM 982 N N . GLY A 1 128 ? 2.070 6.775 -0.313 1.00 95.38 128 GLY A N 1
ATOM 983 C CA . GLY A 1 128 ? 1.077 6.399 0.686 1.00 95.38 128 GLY A CA 1
ATOM 984 C C . GLY A 1 128 ? 1.647 5.433 1.721 1.00 95.38 128 GLY A C 1
ATOM 985 O O . GLY A 1 128 ? 1.477 5.651 2.920 1.00 95.38 128 GLY A O 1
ATOM 986 N N . TYR A 1 129 ? 2.426 4.426 1.301 1.00 96.12 129 TYR A N 1
ATOM 987 C CA . TYR A 1 129 ? 3.163 3.588 2.251 1.00 96.12 129 TYR A CA 1
ATOM 988 C C . TYR A 1 129 ? 4.148 4.406 3.084 1.00 96.12 129 TYR A C 1
ATOM 990 O O . TYR A 1 129 ? 4.160 4.270 4.304 1.00 96.12 129 TYR A O 1
ATOM 998 N N . LEU A 1 130 ? 4.958 5.278 2.479 1.00 96.50 130 LEU A N 1
ATOM 999 C CA . LEU A 1 130 ? 5.880 6.108 3.259 1.00 96.50 130 LEU A CA 1
ATOM 1000 C C . LEU A 1 130 ? 5.124 6.975 4.277 1.00 96.50 130 LEU A C 1
ATOM 1002 O O . LEU A 1 130 ? 5.496 6.984 5.447 1.00 96.50 130 LEU A O 1
ATOM 1006 N N . TYR A 1 131 ? 4.007 7.589 3.892 1.00 96.12 131 TYR A N 1
ATOM 1007 C CA . TYR A 1 131 ? 3.158 8.351 4.809 1.00 96.12 131 TYR A CA 1
ATOM 1008 C C . TYR A 1 131 ? 2.615 7.494 5.964 1.00 96.12 131 TYR A C 1
ATOM 1010 O O . TYR A 1 131 ? 2.701 7.856 7.137 1.00 96.12 131 TYR A O 1
ATOM 1018 N N . ILE A 1 132 ? 2.111 6.297 5.666 1.00 95.81 132 ILE A N 1
ATOM 1019 C CA . ILE A 1 132 ? 1.634 5.361 6.689 1.00 95.81 132 ILE A CA 1
ATOM 1020 C C . ILE A 1 132 ? 2.761 4.984 7.658 1.00 95.81 132 ILE A C 1
ATOM 1022 O O . ILE A 1 132 ? 2.543 4.913 8.871 1.00 95.81 132 ILE A O 1
ATOM 1026 N N . TRP A 1 133 ? 3.975 4.750 7.156 1.00 96.25 133 TRP A N 1
ATOM 1027 C CA . TRP A 1 133 ? 5.120 4.451 8.011 1.00 96.25 133 TRP A CA 1
ATOM 1028 C C . TRP A 1 133 ? 5.526 5.646 8.874 1.00 96.25 133 TRP A C 1
ATOM 1030 O O . TRP A 1 133 ? 5.851 5.424 10.039 1.00 96.25 133 TRP A O 1
ATOM 1040 N N . SER A 1 134 ? 5.473 6.885 8.364 1.00 94.81 134 SER A N 1
ATOM 1041 C CA . SER A 1 134 ? 5.832 8.076 9.157 1.00 94.81 134 SER A CA 1
ATOM 1042 C C . SER A 1 134 ? 4.832 8.299 10.280 1.00 94.81 134 SER A C 1
ATOM 1044 O O . SER A 1 134 ? 5.219 8.627 11.399 1.00 94.81 134 SER A O 1
ATOM 1046 N N . LYS A 1 135 ? 3.549 8.065 9.996 1.00 95.25 135 LYS A N 1
ATOM 1047 C CA . LYS A 1 135 ? 2.455 8.313 10.932 1.00 95.25 135 LYS A CA 1
ATOM 1048 C C . LYS A 1 135 ? 2.272 7.206 11.969 1.00 95.25 135 LYS A C 1
ATOM 1050 O O . LYS A 1 135 ? 1.769 7.458 13.065 1.00 95.25 135 LYS A O 1
ATOM 1055 N N . HIS A 1 136 ? 2.578 5.954 11.627 1.00 95.12 136 HIS A N 1
ATOM 1056 C CA . HIS A 1 136 ? 2.102 4.806 12.409 1.00 95.12 136 HIS A CA 1
ATOM 1057 C C . HIS A 1 136 ? 3.154 3.773 12.789 1.00 95.12 136 HIS A C 1
ATOM 1059 O O . HIS A 1 136 ? 2.828 2.845 13.535 1.00 95.12 136 HIS A O 1
ATOM 1065 N N . LYS A 1 137 ? 4.382 3.877 12.279 1.00 94.81 137 LYS A N 1
ATOM 1066 C CA . LYS A 1 137 ? 5.442 2.900 12.542 1.00 94.81 137 LYS A CA 1
ATOM 1067 C C . LYS A 1 137 ? 6.656 3.578 13.184 1.00 94.81 137 LYS A C 1
ATOM 1069 O O . LYS A 1 137 ? 6.836 4.785 13.054 1.00 94.81 137 LYS A O 1
ATOM 1074 N N . PRO A 1 138 ? 7.511 2.818 13.891 1.00 95.75 138 PRO A N 1
ATOM 1075 C CA . PRO A 1 138 ? 8.757 3.356 14.421 1.00 95.75 138 PRO A CA 1
ATOM 1076 C C . PRO A 1 138 ? 9.641 3.946 13.314 1.00 95.75 138 PRO A C 1
ATOM 1078 O O . PRO A 1 138 ? 9.767 3.354 12.242 1.00 95.75 138 PRO A O 1
ATOM 1081 N N . LEU A 1 139 ? 10.334 5.048 13.609 1.00 91.25 139 LEU A N 1
ATOM 1082 C CA . LEU A 1 139 ? 11.172 5.772 12.641 1.00 91.25 139 LEU A CA 1
ATOM 1083 C C . LEU A 1 139 ? 12.261 4.904 11.990 1.00 91.25 139 LEU A C 1
ATOM 1085 O O . LEU A 1 139 ? 12.603 5.112 10.832 1.00 91.25 139 LEU A O 1
ATOM 1089 N N . TRP A 1 140 ? 12.786 3.887 12.678 1.00 94.75 140 TRP A N 1
ATOM 1090 C CA . TRP A 1 140 ? 13.758 2.976 12.063 1.00 94.75 140 TRP A CA 1
ATOM 1091 C C . TRP A 1 140 ? 13.138 2.158 10.919 1.00 94.75 140 TRP A C 1
ATOM 1093 O O . TRP A 1 140 ? 13.806 1.904 9.917 1.00 94.75 140 TRP A O 1
ATOM 1103 N N . GLN A 1 141 ? 11.854 1.787 11.031 1.00 96.75 141 GLN A N 1
ATOM 1104 C CA . GLN A 1 141 ? 11.156 1.051 9.977 1.00 96.75 141 GLN A CA 1
ATOM 1105 C C . GLN A 1 141 ? 10.962 1.911 8.737 1.00 96.75 141 GLN A C 1
ATOM 1107 O O . GLN A 1 141 ? 10.939 1.354 7.649 1.00 96.75 141 GLN A O 1
ATOM 1112 N N . MET A 1 142 ? 10.859 3.237 8.876 1.00 94.62 142 MET A N 1
ATOM 1113 C CA . MET A 1 142 ? 10.766 4.149 7.733 1.00 94.62 142 MET A CA 1
ATOM 1114 C C . MET A 1 142 ? 11.948 3.963 6.784 1.00 94.62 142 MET A C 1
ATOM 1116 O O . MET A 1 142 ? 11.765 3.796 5.582 1.00 94.62 142 MET A O 1
ATOM 1120 N N . ASN A 1 143 ? 13.166 3.955 7.327 1.00 95.56 143 ASN A N 1
ATOM 1121 C CA . ASN A 1 143 ? 14.374 3.828 6.516 1.00 95.56 143 ASN A CA 1
ATOM 1122 C C . ASN A 1 143 ? 14.448 2.455 5.836 1.00 95.56 143 ASN A C 1
ATOM 1124 O O . ASN A 1 143 ? 14.837 2.363 4.673 1.00 95.56 143 ASN A O 1
ATOM 1128 N N . VAL A 1 144 ? 14.007 1.397 6.526 1.00 97.56 144 VAL A N 1
ATOM 1129 C CA . VAL A 1 144 ? 13.933 0.047 5.948 1.00 97.56 144 VAL A CA 1
ATOM 1130 C C . VAL A 1 144 ? 12.845 -0.041 4.874 1.00 97.56 144 VAL A C 1
ATOM 1132 O O . VAL A 1 144 ? 13.090 -0.594 3.807 1.00 97.56 144 VAL A O 1
ATOM 1135 N N . ALA A 1 145 ? 11.666 0.539 5.104 1.00 97.44 145 ALA A N 1
ATOM 1136 C CA . ALA A 1 145 ? 10.583 0.589 4.127 1.00 97.44 145 ALA A CA 1
ATOM 1137 C C . ALA A 1 145 ? 11.015 1.361 2.876 1.00 97.44 145 ALA A C 1
ATOM 1139 O O . ALA A 1 145 ? 10.900 0.841 1.772 1.00 97.44 145 ALA A O 1
ATOM 1140 N N . ARG A 1 146 ? 11.614 2.547 3.040 1.00 97.31 146 ARG A N 1
ATOM 1141 C CA . ARG A 1 146 ? 12.181 3.340 1.939 1.00 97.31 146 ARG A CA 1
ATOM 1142 C C . ARG A 1 146 ? 13.225 2.556 1.150 1.00 97.31 146 ARG A C 1
ATOM 1144 O O . ARG A 1 146 ? 13.236 2.624 -0.080 1.00 97.31 146 ARG A O 1
ATOM 1151 N N . PHE A 1 147 ? 14.076 1.795 1.837 1.00 97.75 147 PHE A N 1
ATOM 1152 C CA . PHE A 1 147 ? 15.051 0.918 1.196 1.00 97.75 147 PHE A CA 1
ATOM 1153 C C . PHE A 1 147 ? 14.375 -0.194 0.380 1.00 97.75 147 PHE A C 1
ATOM 1155 O O . PHE A 1 147 ? 14.703 -0.354 -0.794 1.00 97.75 147 PHE A O 1
ATOM 1162 N N . ILE A 1 148 ? 13.395 -0.903 0.953 1.00 98.19 148 ILE A N 1
ATOM 1163 C CA . ILE A 1 148 ? 12.617 -1.944 0.259 1.00 98.19 148 ILE A CA 1
ATOM 1164 C C . ILE A 1 148 ? 11.917 -1.365 -0.975 1.00 98.19 148 ILE A C 1
ATOM 1166 O O . ILE A 1 148 ? 12.033 -1.928 -2.062 1.00 98.19 148 ILE A O 1
ATOM 1170 N N . LEU A 1 149 ? 11.237 -0.223 -0.831 1.00 97.94 149 LEU A N 1
ATOM 1171 C CA . LEU A 1 149 ? 10.545 0.449 -1.931 1.00 97.94 149 LEU A CA 1
ATOM 1172 C C . LEU A 1 149 ? 11.519 0.856 -3.040 1.00 97.94 149 LEU A C 1
ATOM 1174 O O . LEU A 1 149 ? 11.270 0.583 -4.213 1.00 97.94 149 LEU A O 1
ATOM 1178 N N . SER A 1 150 ? 12.654 1.456 -2.671 1.00 98.19 150 SER A N 1
ATOM 1179 C CA . SER A 1 150 ? 13.691 1.869 -3.622 1.00 98.19 150 SER A CA 1
ATOM 1180 C C . SER A 1 150 ? 14.268 0.673 -4.376 1.00 98.19 150 SER A C 1
ATOM 1182 O O . SER A 1 150 ? 14.398 0.710 -5.598 1.00 98.19 150 SER A O 1
ATOM 1184 N N . LEU A 1 151 ? 14.606 -0.403 -3.663 1.00 98.12 151 LEU A N 1
ATOM 1185 C CA . LEU A 1 151 ? 15.156 -1.605 -4.278 1.00 98.12 151 LEU A CA 1
ATOM 1186 C C . LEU A 1 151 ? 14.121 -2.294 -5.173 1.00 98.12 151 LEU A C 1
ATOM 1188 O O . LEU A 1 151 ? 14.457 -2.724 -6.271 1.00 98.12 151 LEU A O 1
ATOM 1192 N N . GLY A 1 152 ? 12.857 -2.345 -4.750 1.00 97.44 152 GLY A N 1
ATOM 1193 C CA . GLY A 1 152 ? 11.767 -2.915 -5.538 1.00 97.44 152 GLY A CA 1
ATOM 1194 C C . GLY A 1 152 ? 11.436 -2.105 -6.795 1.00 97.44 152 GLY A C 1
ATOM 1195 O O . GLY A 1 152 ? 11.133 -2.695 -7.832 1.00 97.44 152 GLY A O 1
ATOM 1196 N N . CYS A 1 153 ? 11.529 -0.770 -6.743 1.00 97.75 153 CYS A N 1
ATOM 1197 C CA . CYS A 1 153 ? 11.405 0.083 -7.931 1.00 97.75 153 CYS A CA 1
ATOM 1198 C C . CYS A 1 153 ? 12.588 -0.116 -8.879 1.00 97.75 153 CYS A C 1
ATOM 1200 O O . CYS A 1 153 ? 12.383 -0.265 -10.079 1.00 97.75 153 CYS A O 1
ATOM 1202 N N . LEU A 1 154 ? 13.814 -0.185 -8.346 1.00 97.88 154 LEU A N 1
ATOM 1203 C CA . LEU A 1 154 ? 15.011 -0.458 -9.141 1.00 97.88 154 LEU A CA 1
ATOM 1204 C C . LEU A 1 154 ? 14.926 -1.824 -9.833 1.00 97.88 154 LEU A C 1
ATOM 1206 O O . LEU A 1 154 ? 15.190 -1.908 -11.025 1.00 97.88 154 LEU A O 1
ATOM 1210 N N . LEU A 1 155 ? 14.508 -2.867 -9.112 1.00 97.06 155 LEU A N 1
ATOM 1211 C CA . LEU A 1 155 ? 14.299 -4.209 -9.659 1.00 97.06 155 LEU A CA 1
ATOM 1212 C C . LEU A 1 155 ? 13.276 -4.205 -10.801 1.00 97.06 155 LEU A C 1
ATOM 1214 O O . LEU A 1 155 ? 13.498 -4.810 -11.844 1.00 97.06 155 LEU A O 1
ATOM 1218 N N . ARG A 1 156 ? 12.140 -3.524 -10.625 1.00 95.81 156 ARG A N 1
ATOM 1219 C CA . ARG A 1 156 ? 11.118 -3.435 -11.678 1.00 95.81 156 ARG A CA 1
ATOM 1220 C C . ARG A 1 156 ? 11.598 -2.638 -12.878 1.00 95.81 156 ARG A C 1
ATOM 1222 O O . ARG A 1 156 ? 11.353 -3.058 -14.002 1.00 95.81 156 ARG A O 1
ATOM 1229 N N . PHE A 1 157 ? 12.304 -1.536 -12.642 1.00 96.81 157 PHE A N 1
ATOM 1230 C CA . PHE A 1 157 ? 12.949 -0.775 -13.701 1.00 96.81 157 PHE A CA 1
ATOM 1231 C C . PHE A 1 157 ? 13.896 -1.665 -14.510 1.00 96.81 157 PHE A C 1
ATOM 1233 O O . PHE A 1 157 ? 13.724 -1.755 -15.717 1.00 96.81 157 PHE A O 1
ATOM 1240 N N . THR A 1 158 ? 14.823 -2.388 -13.871 1.00 96.94 158 THR A N 1
ATOM 1241 C CA . THR A 1 158 ? 15.771 -3.244 -14.600 1.00 96.94 158 THR A CA 1
ATOM 1242 C C . THR A 1 158 ? 15.069 -4.367 -15.357 1.00 96.94 158 THR A C 1
ATOM 1244 O O . THR A 1 158 ? 15.424 -4.632 -16.504 1.00 96.94 158 THR A O 1
ATOM 1247 N N . ILE A 1 159 ? 14.042 -4.995 -14.775 1.00 96.00 159 ILE A N 1
ATOM 1248 C CA . ILE A 1 159 ? 13.245 -6.023 -15.461 1.00 96.00 159 ILE A CA 1
ATOM 1249 C C . ILE A 1 159 ? 12.576 -5.452 -16.717 1.00 96.00 159 ILE A C 1
ATOM 1251 O O . ILE A 1 159 ? 12.713 -6.054 -17.780 1.00 96.00 159 ILE A O 1
ATOM 1255 N N . PHE A 1 160 ? 11.877 -4.318 -16.613 1.00 95.88 160 PHE A N 1
ATOM 1256 C CA . PHE A 1 160 ? 11.148 -3.728 -17.744 1.00 95.88 160 PHE A CA 1
ATOM 1257 C C . PHE A 1 160 ? 12.043 -2.998 -18.748 1.00 95.88 160 PHE A C 1
ATOM 1259 O O . PHE A 1 160 ? 11.614 -2.753 -19.867 1.00 95.88 160 PHE A O 1
ATOM 1266 N N . ASP A 1 161 ? 13.272 -2.658 -18.374 1.00 96.19 161 ASP A N 1
ATOM 1267 C CA . ASP A 1 161 ? 14.261 -2.066 -19.276 1.00 96.19 161 ASP A CA 1
ATOM 1268 C C . ASP A 1 161 ? 15.019 -3.147 -20.069 1.00 96.19 161 ASP A C 1
ATOM 1270 O O . ASP A 1 161 ? 15.309 -2.964 -21.248 1.00 96.19 161 ASP A O 1
ATOM 1274 N N . THR A 1 162 ? 15.305 -4.304 -19.449 1.00 96.56 162 THR A N 1
ATOM 1275 C CA . THR A 1 162 ? 16.239 -5.299 -20.018 1.00 96.56 162 THR A CA 1
ATOM 1276 C C . THR A 1 162 ? 15.636 -6.677 -20.309 1.00 96.56 162 THR A C 1
ATOM 1278 O O . THR A 1 162 ? 15.902 -7.240 -21.367 1.00 96.56 162 THR A O 1
ATOM 1281 N N . ILE A 1 163 ? 14.843 -7.252 -19.398 1.00 95.75 163 ILE A N 1
ATOM 1282 C CA . ILE A 1 163 ? 14.389 -8.656 -19.483 1.00 95.75 163 ILE A CA 1
ATOM 1283 C C . ILE A 1 163 ? 13.054 -8.763 -20.223 1.00 95.75 163 ILE A C 1
ATOM 1285 O O . ILE A 1 163 ? 12.875 -9.634 -21.072 1.00 95.75 163 ILE A O 1
ATOM 1289 N N . LEU A 1 164 ? 12.108 -7.886 -19.887 1.00 94.12 164 LEU A N 1
ATOM 1290 C CA . LEU A 1 164 ? 10.765 -7.817 -20.462 1.00 94.12 164 LEU A CA 1
ATOM 1291 C C . LEU A 1 164 ? 10.496 -6.378 -20.923 1.00 94.12 164 LEU A C 1
ATOM 1293 O O . LEU A 1 164 ? 9.783 -5.659 -20.220 1.00 94.12 164 LEU A O 1
ATOM 1297 N N . PRO A 1 165 ? 11.078 -5.948 -22.059 1.00 93.25 165 PRO A N 1
ATOM 1298 C CA . PRO A 1 165 ? 11.062 -4.553 -22.482 1.00 93.25 165 PRO A CA 1
ATOM 1299 C C . PRO A 1 165 ? 9.653 -3.944 -22.534 1.00 93.25 165 PRO A C 1
ATOM 1301 O O . PRO A 1 165 ? 8.797 -4.389 -23.298 1.00 93.25 165 PRO A O 1
ATOM 1304 N N . ASP A 1 166 ? 9.428 -2.915 -21.719 1.00 95.00 166 ASP A N 1
ATOM 1305 C CA . ASP A 1 166 ? 8.207 -2.106 -21.656 1.00 95.00 166 ASP A CA 1
ATOM 1306 C C . ASP A 1 166 ? 8.600 -0.678 -21.252 1.00 95.00 166 ASP A C 1
ATOM 1308 O O . ASP A 1 166 ? 8.774 -0.365 -20.070 1.00 95.00 166 ASP A O 1
ATOM 1312 N N . GLU A 1 167 ? 8.776 0.191 -22.251 1.00 92.88 167 GLU A N 1
ATOM 1313 C CA . GLU A 1 167 ? 9.290 1.552 -22.061 1.00 92.88 167 GLU A CA 1
ATOM 1314 C C . GLU A 1 167 ? 8.424 2.365 -21.090 1.00 92.88 167 GLU A C 1
ATOM 1316 O O . GLU A 1 167 ? 8.942 3.036 -20.194 1.00 92.88 167 GLU A O 1
ATOM 1321 N N . HIS A 1 168 ? 7.098 2.252 -21.202 1.00 92.56 168 HIS A N 1
ATOM 1322 C CA . HIS A 1 168 ? 6.171 2.962 -20.327 1.00 92.56 168 HIS A CA 1
ATOM 1323 C C . HIS A 1 168 ? 6.356 2.559 -18.860 1.00 92.56 168 HIS A C 1
ATOM 1325 O O . HIS A 1 168 ? 6.412 3.430 -17.987 1.00 92.56 168 HIS A O 1
ATOM 1331 N N . LYS A 1 169 ? 6.483 1.257 -18.570 1.00 92.50 169 LYS A N 1
ATOM 1332 C CA . LYS A 1 169 ? 6.715 0.782 -17.197 1.00 92.50 169 LYS A CA 1
ATOM 1333 C C . LYS A 1 169 ? 8.118 1.103 -16.697 1.00 92.50 169 LYS A C 1
ATOM 1335 O O . LYS A 1 169 ? 8.259 1.475 -15.534 1.00 92.50 169 LYS A O 1
ATOM 1340 N N . ALA A 1 170 ? 9.142 0.991 -17.541 1.00 94.88 170 ALA A N 1
ATOM 1341 C CA . ALA A 1 170 ? 10.510 1.332 -17.165 1.00 94.88 170 ALA A CA 1
ATOM 1342 C C . ALA A 1 170 ? 10.615 2.810 -16.746 1.00 94.88 170 ALA A C 1
ATOM 1344 O O . ALA A 1 170 ? 11.118 3.114 -15.661 1.00 94.88 170 ALA A O 1
ATOM 1345 N N . VAL A 1 171 ? 10.057 3.729 -17.544 1.00 95.44 171 VAL A N 1
ATOM 1346 C CA . VAL A 1 171 ? 9.996 5.161 -17.203 1.00 95.44 171 VAL A CA 1
ATOM 1347 C C . VAL A 1 171 ? 9.234 5.381 -15.896 1.00 95.44 171 VAL A C 1
ATOM 1349 O O . VAL A 1 171 ? 9.747 6.060 -15.006 1.00 95.44 171 VAL A O 1
ATOM 1352 N N . LEU A 1 172 ? 8.065 4.754 -15.742 1.00 95.12 172 LEU A N 1
ATOM 1353 C CA . LEU A 1 172 ? 7.246 4.856 -14.535 1.00 95.12 172 LEU A CA 1
ATOM 1354 C C . LEU A 1 172 ? 8.010 4.424 -13.274 1.00 95.12 172 LEU A C 1
ATOM 1356 O O . LEU A 1 172 ? 8.003 5.153 -12.284 1.00 95.12 172 LEU A O 1
ATOM 1360 N N . TYR A 1 173 ? 8.703 3.280 -13.289 1.00 96.38 173 TYR A N 1
ATOM 1361 C CA . TYR A 1 173 ? 9.444 2.806 -12.111 1.00 96.38 173 TYR A CA 1
ATOM 1362 C C . TYR A 1 173 ? 10.734 3.588 -11.847 1.00 96.38 173 TYR A C 1
ATOM 1364 O O . TYR A 1 173 ? 11.146 3.708 -10.691 1.00 96.38 173 TYR A O 1
ATOM 1372 N N . ARG A 1 174 ? 11.346 4.177 -12.880 1.00 97.00 174 ARG A N 1
ATOM 1373 C CA . ARG A 1 174 ? 12.465 5.115 -12.720 1.00 97.00 174 ARG A CA 1
ATOM 1374 C C . ARG A 1 174 ? 12.023 6.402 -12.021 1.00 97.00 174 ARG A C 1
ATOM 1376 O O . ARG A 1 174 ? 12.714 6.873 -11.121 1.00 97.00 174 ARG A O 1
ATOM 1383 N N . GLU A 1 175 ? 10.882 6.958 -12.415 1.00 96.56 175 GLU A N 1
ATOM 1384 C CA . GLU A 1 175 ? 10.298 8.138 -11.768 1.00 96.56 175 GLU A CA 1
ATOM 1385 C C . GLU A 1 175 ? 9.841 7.819 -10.341 1.00 96.56 175 GLU A C 1
ATOM 1387 O O . GLU A 1 175 ? 10.183 8.541 -9.411 1.00 96.56 175 GLU A O 1
ATOM 1392 N N . ALA A 1 176 ? 9.167 6.686 -10.132 1.00 96.81 176 ALA A N 1
ATOM 1393 C CA . ALA A 1 176 ? 8.780 6.232 -8.800 1.00 96.81 176 ALA A CA 1
ATOM 1394 C C . ALA A 1 176 ? 9.985 6.080 -7.854 1.00 96.81 176 ALA A C 1
ATOM 1396 O O . ALA A 1 176 ? 9.928 6.499 -6.698 1.00 96.81 176 ALA A O 1
ATOM 1397 N N . LEU A 1 177 ? 11.108 5.540 -8.347 1.00 97.75 177 LEU A N 1
ATOM 1398 C CA . LEU A 1 177 ? 12.357 5.457 -7.586 1.00 97.75 177 LEU A CA 1
ATOM 1399 C C . LEU A 1 177 ? 12.880 6.842 -7.172 1.00 97.75 177 LEU A C 1
ATOM 1401 O O . LEU A 1 177 ? 13.415 6.989 -6.072 1.00 97.75 177 LEU A O 1
ATOM 1405 N N . HIS A 1 178 ? 12.754 7.841 -8.046 1.00 97.44 178 HIS A N 1
ATOM 1406 C CA . HIS A 1 178 ? 13.154 9.216 -7.754 1.00 97.44 178 HIS A CA 1
ATOM 1407 C C . HIS A 1 178 ? 12.313 9.810 -6.617 1.00 97.44 178 HIS A C 1
ATOM 1409 O O . HIS A 1 178 ? 12.878 10.273 -5.626 1.00 97.44 178 HIS A O 1
ATOM 1415 N N . GLU A 1 179 ? 10.986 9.702 -6.716 1.00 97.12 179 GLU A N 1
ATOM 1416 C CA . GLU A 1 179 ? 10.037 10.207 -5.715 1.00 97.12 179 GLU A CA 1
ATOM 1417 C C . GLU A 1 179 ? 10.237 9.541 -4.343 1.00 97.12 179 GLU A C 1
ATOM 1419 O O . GLU A 1 179 ? 10.386 10.219 -3.327 1.00 97.12 179 GLU A O 1
ATOM 1424 N N . VAL A 1 180 ? 10.354 8.207 -4.302 1.00 97.06 180 VAL A N 1
ATOM 1425 C CA . VAL A 1 180 ? 10.582 7.449 -3.054 1.00 97.06 180 VAL A CA 1
ATOM 1426 C C . VAL A 1 180 ? 11.871 7.880 -2.346 1.00 97.06 180 VAL A C 1
ATOM 1428 O O . VAL A 1 180 ? 11.920 7.933 -1.115 1.00 97.06 180 VAL A O 1
ATOM 1431 N N . ARG A 1 181 ? 12.933 8.191 -3.099 1.00 95.00 181 ARG A N 1
ATOM 1432 C CA . ARG A 1 181 ? 14.218 8.627 -2.527 1.00 95.00 181 ARG A CA 1
ATOM 1433 C C . ARG A 1 181 ? 14.178 10.058 -1.995 1.00 95.00 181 ARG A C 1
ATOM 1435 O O . ARG A 1 181 ? 14.919 10.353 -1.058 1.00 95.00 181 ARG A O 1
ATOM 1442 N N . GLN A 1 182 ? 13.350 10.919 -2.582 1.00 94.06 182 GLN A N 1
ATOM 1443 C CA . GLN A 1 182 ? 13.218 12.327 -2.196 1.00 94.06 182 GLN A CA 1
ATOM 1444 C C . GLN A 1 182 ? 12.128 12.593 -1.159 1.00 94.06 182 GLN A C 1
ATOM 1446 O O . GLN A 1 182 ? 12.067 13.702 -0.626 1.00 94.06 182 GLN A O 1
ATOM 1451 N N . TYR A 1 183 ? 11.298 11.595 -0.853 1.00 92.06 183 TYR A N 1
ATOM 1452 C CA . TYR A 1 183 ? 10.260 11.704 0.161 1.00 92.06 183 TYR A CA 1
ATOM 1453 C C . TYR A 1 183 ? 10.833 12.181 1.505 1.00 92.06 183 TYR A C 1
ATOM 1455 O O . TYR A 1 183 ? 11.775 11.583 2.049 1.00 92.06 183 TYR A O 1
ATOM 1463 N N . LYS A 1 184 ? 10.267 13.283 2.005 1.00 80.62 184 LYS A N 1
ATOM 1464 C CA . LYS A 1 184 ? 10.698 13.974 3.223 1.00 80.62 184 LYS A CA 1
ATOM 1465 C C . LYS A 1 184 ? 10.062 13.348 4.453 1.00 80.62 184 LYS A C 1
ATOM 1467 O O . LYS A 1 184 ? 8.821 13.225 4.470 1.00 80.62 184 LYS A O 1
#

Secondary structure (DSSP, 8-state):
-PPP-EEPPP-HHHHHHHHTT-TTSTTTTTTS--SS--GGG-GGG--SSS--EE-SEE-GGG----HHHHHHH-SS-TT--SSSHHHHHHHHHHHTT---EE-TT------TTSS--HHHHHHHHHHHHHHHHHHHS-HHHHHHHHHHHHHHHHHHHHIIIIIS--HHHHHHHHHHHHHHHH--

Sequence (184 aa):
TPQAQGGTIPSLWALANHMFFIDDIPLIGKLLPSTQHTGKSGRAQKIGNNELIPMGWVGGTALFANKQMLTEIGSFDENIFMYGEDIELCMRAHRHHWDVAIHPAAKIIHLQNQSSSSKNAVIGELLGYLYIWSKHKPLWQMNVARFILSLGCLLRFTIFDTILPDEHKAVLYREALHEVRQYK

pLDDT: mean 88.39, std 12.15, range [51.72, 98.19]

Radius of gyration: 16.57 Å; chains: 1; bounding box: 38×37×40 Å